Protein AF-A0A5C3Q0K8-F1 (afdb_monomer_lite)

Structure (mmCIF, N/CA/C/O backbone):
data_AF-A0A5C3Q0K8-F1
#
_entry.id   AF-A0A5C3Q0K8-F1
#
loop_
_atom_site.group_PDB
_atom_site.id
_atom_site.type_symbol
_atom_site.label_atom_id
_atom_site.label_alt_id
_atom_site.label_comp_id
_atom_site.label_asym_id
_atom_site.label_entity_id
_atom_site.label_seq_id
_atom_site.pdbx_PDB_ins_code
_atom_site.Cartn_x
_atom_site.Cartn_y
_atom_site.Cartn_z
_atom_site.occupancy
_atom_site.B_iso_or_equiv
_atom_site.auth_seq_id
_atom_site.auth_comp_id
_atom_site.auth_asym_id
_atom_site.auth_atom_id
_atom_site.pdbx_PDB_model_num
ATOM 1 N N . MET A 1 1 ? 52.686 9.764 -54.744 1.00 45.22 1 MET A N 1
ATOM 2 C CA . MET A 1 1 ? 51.217 9.775 -54.602 1.00 45.22 1 MET A CA 1
ATOM 3 C C . MET A 1 1 ? 50.764 8.323 -54.593 1.00 45.22 1 MET A C 1
ATOM 5 O O . MET A 1 1 ? 50.586 7.751 -55.658 1.00 45.22 1 MET A O 1
ATOM 9 N N . SER A 1 2 ? 50.740 7.713 -53.403 1.00 45.06 2 SER A N 1
ATOM 10 C CA . SER A 1 2 ? 50.182 6.374 -53.163 1.00 45.06 2 SER A CA 1
ATOM 11 C C . SER A 1 2 ? 48.688 6.551 -52.935 1.00 45.06 2 SER A C 1
ATOM 13 O O . SER A 1 2 ? 48.299 7.357 -52.092 1.00 45.06 2 SER A O 1
ATOM 15 N N . SER A 1 3 ? 47.877 5.898 -53.757 1.00 58.03 3 SER A N 1
ATOM 16 C CA . SER A 1 3 ? 46.420 5.882 -53.668 1.00 58.03 3 SER A CA 1
ATOM 17 C C . SER A 1 3 ? 46.029 4.744 -52.731 1.00 58.03 3 SER A C 1
ATOM 19 O O . SER A 1 3 ? 45.727 3.647 -53.196 1.00 58.03 3 SER A O 1
ATOM 21 N N . ASP A 1 4 ? 46.059 5.003 -51.427 1.00 56.38 4 ASP A N 1
ATOM 22 C CA . ASP A 1 4 ? 45.565 4.066 -50.419 1.00 56.38 4 ASP A CA 1
ATOM 23 C C . ASP A 1 4 ? 44.033 4.160 -50.405 1.00 56.38 4 ASP A C 1
ATOM 25 O O . ASP A 1 4 ? 43.429 4.963 -49.694 1.00 56.38 4 ASP A O 1
ATOM 29 N N . THR A 1 5 ? 43.390 3.392 -51.284 1.00 63.97 5 THR A N 1
ATOM 30 C CA . THR A 1 5 ? 41.952 3.130 -51.203 1.00 63.97 5 THR A CA 1
ATOM 31 C C . THR A 1 5 ? 41.710 2.277 -49.962 1.00 63.97 5 THR A C 1
ATOM 33 O O . THR A 1 5 ? 42.277 1.186 -49.905 1.00 63.97 5 THR A O 1
ATOM 36 N N . PRO A 1 6 ? 40.914 2.733 -48.977 1.00 61.00 6 PRO A N 1
ATOM 37 C CA . PRO A 1 6 ? 40.601 1.919 -47.814 1.00 61.00 6 PRO A CA 1
ATOM 38 C C . PRO A 1 6 ? 39.938 0.633 -48.298 1.00 61.00 6 PRO A C 1
ATOM 40 O O . PRO A 1 6 ? 38.935 0.682 -49.019 1.00 61.00 6 PRO A O 1
ATOM 43 N N . ASP A 1 7 ? 40.549 -0.498 -47.943 1.00 62.97 7 ASP A N 1
ATOM 44 C CA . ASP A 1 7 ? 40.007 -1.823 -48.198 1.00 62.97 7 ASP A CA 1
ATOM 45 C C . ASP A 1 7 ? 38.551 -1.826 -47.756 1.00 62.97 7 ASP A C 1
ATOM 47 O O . ASP A 1 7 ? 38.233 -1.376 -46.652 1.00 62.97 7 ASP A O 1
ATOM 51 N N . ALA A 1 8 ? 37.671 -2.256 -48.662 1.00 61.69 8 ALA A N 1
ATOM 52 C CA . ALA A 1 8 ? 36.245 -2.365 -48.424 1.00 61.69 8 ALA A CA 1
ATOM 53 C C . ALA A 1 8 ? 36.042 -3.184 -47.149 1.00 61.69 8 ALA A C 1
ATOM 55 O O . ALA A 1 8 ? 36.126 -4.413 -47.172 1.00 61.69 8 ALA A O 1
ATOM 56 N N . ALA A 1 9 ? 35.857 -2.462 -46.041 1.00 59.06 9 ALA A N 1
ATOM 57 C CA . ALA A 1 9 ? 35.738 -3.014 -44.713 1.00 59.06 9 ALA A CA 1
ATOM 58 C C . ALA A 1 9 ? 34.693 -4.117 -44.784 1.00 59.06 9 ALA A C 1
ATOM 60 O O . ALA A 1 9 ? 33.568 -3.898 -45.242 1.00 59.06 9 ALA A O 1
ATOM 61 N N . SER A 1 10 ? 35.112 -5.321 -44.412 1.00 59.78 10 SER A N 1
ATOM 62 C CA . SER A 1 10 ? 34.249 -6.478 -44.285 1.00 59.78 10 SER A CA 1
ATOM 63 C C . SER A 1 10 ? 33.106 -6.096 -43.356 1.00 59.78 10 SER A C 1
ATOM 65 O O . SER A 1 10 ? 33.284 -6.062 -42.140 1.00 59.78 10 SER A O 1
ATOM 67 N N . PHE A 1 11 ? 31.954 -5.756 -43.936 1.00 64.12 11 PHE A N 1
ATOM 68 C CA . PHE A 1 11 ? 30.712 -5.610 -43.201 1.00 64.12 11 PHE A CA 1
ATOM 69 C C . PHE A 1 11 ? 30.450 -6.963 -42.551 1.00 64.12 11 PHE A C 1
ATOM 71 O O . PHE A 1 11 ? 30.005 -7.905 -43.209 1.00 64.12 11 PHE A O 1
ATOM 78 N N . GLU A 1 12 ? 30.810 -7.068 -41.274 1.00 69.81 12 GLU A N 1
ATOM 79 C CA . GLU A 1 12 ? 30.423 -8.174 -40.418 1.00 69.81 12 GLU A CA 1
ATOM 80 C C . GLU A 1 12 ? 28.911 -8.321 -40.568 1.00 69.81 12 GLU A C 1
ATOM 82 O O . GLU A 1 12 ? 28.145 -7.394 -40.291 1.00 69.81 12 GLU A O 1
ATOM 87 N N . SER A 1 13 ? 28.482 -9.453 -41.124 1.00 79.44 13 SER A N 1
ATOM 88 C CA . SER A 1 13 ? 27.068 -9.718 -41.335 1.00 79.44 13 SER A CA 1
ATOM 89 C C . SER A 1 13 ? 26.378 -9.641 -39.980 1.00 79.44 13 SER A C 1
ATOM 91 O O . SER A 1 13 ? 26.669 -10.451 -39.098 1.00 79.44 13 SER A O 1
ATOM 93 N N . ILE A 1 14 ? 25.486 -8.663 -39.818 1.00 79.94 14 ILE A N 1
ATOM 94 C CA . ILE A 1 14 ? 24.683 -8.508 -38.609 1.00 79.94 14 ILE A CA 1
ATOM 95 C C . ILE A 1 14 ? 23.966 -9.835 -38.361 1.00 79.94 14 ILE A C 1
ATOM 97 O O . ILE A 1 14 ? 23.177 -10.299 -39.187 1.00 79.94 14 ILE A O 1
ATOM 101 N N . ASP A 1 15 ? 24.263 -10.459 -37.225 1.00 87.81 15 ASP A N 1
ATOM 102 C CA . ASP A 1 15 ? 23.624 -11.699 -36.804 1.00 87.81 15 ASP A CA 1
ATOM 103 C C . ASP A 1 15 ? 22.193 -11.389 -36.341 1.00 87.81 15 ASP A C 1
ATOM 105 O O . ASP A 1 15 ? 21.922 -11.132 -35.165 1.00 87.81 15 ASP A O 1
ATOM 109 N N . TYR A 1 16 ? 21.263 -11.383 -37.298 1.00 84.31 16 TYR A N 1
ATOM 110 C CA . TYR A 1 16 ? 19.838 -11.165 -37.052 1.00 84.31 16 TYR A CA 1
ATOM 111 C C . TYR A 1 16 ? 19.260 -12.145 -36.021 1.00 84.31 16 TYR A C 1
ATOM 113 O O . TYR A 1 16 ? 18.302 -11.796 -35.331 1.00 84.31 16 TYR A O 1
ATOM 121 N N . GLY A 1 17 ? 19.849 -13.339 -35.869 1.00 89.00 17 GLY A N 1
ATOM 122 C CA . GLY A 1 17 ? 19.437 -14.311 -34.859 1.00 89.00 17 GLY A CA 1
ATOM 123 C C . GLY A 1 17 ? 19.653 -13.790 -33.438 1.00 89.00 17 GLY A C 1
ATOM 124 O O . GLY A 1 17 ? 18.754 -13.889 -32.602 1.00 89.00 17 GLY A O 1
ATOM 125 N N . LYS A 1 18 ? 20.802 -13.156 -33.176 1.00 85.81 18 LYS A N 1
ATOM 126 C CA . LYS A 1 18 ? 21.087 -12.522 -31.876 1.00 85.81 18 LYS A CA 1
ATOM 127 C C . LYS A 1 18 ? 20.169 -11.339 -31.595 1.00 85.81 18 LYS A C 1
ATOM 129 O O . LYS A 1 18 ? 19.690 -11.205 -30.472 1.00 85.81 18 LYS A O 1
ATOM 134 N N . LEU A 1 19 ? 19.895 -10.503 -32.599 1.00 82.50 19 LEU A N 1
ATOM 135 C CA . LEU A 1 19 ? 19.008 -9.347 -32.431 1.00 82.50 19 LEU A CA 1
ATOM 136 C C . LEU A 1 19 ? 17.587 -9.785 -32.041 1.00 82.50 19 LEU A C 1
ATOM 138 O O . LEU A 1 19 ? 16.982 -9.215 -31.134 1.00 82.50 19 LEU A O 1
ATOM 142 N N . LEU A 1 20 ? 17.082 -10.835 -32.692 1.00 86.12 20 LEU A N 1
ATOM 143 C CA . LEU A 1 20 ? 15.750 -11.372 -32.429 1.00 86.12 20 LEU A CA 1
ATOM 144 C C . LEU A 1 20 ? 15.658 -12.028 -31.041 1.00 86.12 20 LEU A C 1
ATOM 146 O O . LEU A 1 20 ? 14.639 -11.890 -30.367 1.00 86.12 20 LEU A O 1
ATOM 150 N N . ALA A 1 21 ? 16.733 -12.683 -30.586 1.00 88.06 21 ALA A N 1
ATOM 151 C CA . ALA A 1 21 ? 16.823 -13.230 -29.232 1.00 88.06 21 ALA A CA 1
ATOM 152 C C . ALA A 1 21 ? 16.773 -12.125 -28.161 1.00 88.06 21 ALA A C 1
ATOM 154 O O . ALA A 1 21 ? 15.965 -12.206 -27.241 1.00 88.06 21 ALA A O 1
ATOM 155 N N . ILE A 1 22 ? 17.549 -11.046 -28.331 1.00 86.69 22 ILE A N 1
ATOM 156 C CA . ILE A 1 22 ? 17.548 -9.894 -27.409 1.00 86.69 22 ILE A CA 1
ATOM 157 C C . ILE A 1 22 ? 16.157 -9.246 -27.340 1.00 86.69 22 ILE A C 1
ATOM 159 O O . ILE A 1 22 ? 15.667 -8.914 -26.262 1.00 86.69 22 ILE A O 1
ATOM 163 N N . GLN A 1 23 ? 15.496 -9.087 -28.487 1.00 86.31 23 GLN A N 1
ATOM 164 C CA . GLN A 1 23 ? 14.133 -8.558 -28.554 1.00 86.31 23 GLN A CA 1
ATOM 165 C C . GLN A 1 23 ? 13.114 -9.454 -27.832 1.00 86.31 23 GLN A C 1
ATOM 167 O O . GLN A 1 23 ? 12.224 -8.942 -27.148 1.00 86.31 23 GLN A O 1
ATOM 172 N N . GLY A 1 24 ? 13.253 -10.777 -27.958 1.00 87.94 24 GLY A N 1
ATOM 173 C CA . GLY A 1 24 ? 12.430 -11.750 -27.238 1.00 87.94 24 GLY A CA 1
ATOM 174 C C . GLY A 1 24 ? 12.602 -11.660 -25.720 1.00 87.94 24 GLY A C 1
ATOM 175 O O . GLY A 1 24 ? 11.609 -11.628 -24.988 1.00 87.94 24 GLY A O 1
ATOM 176 N N . ASP A 1 25 ? 13.843 -11.536 -25.249 1.00 88.56 25 ASP A N 1
ATOM 177 C CA . ASP A 1 25 ? 14.151 -11.397 -23.822 1.00 88.56 25 ASP A CA 1
ATOM 178 C C . ASP A 1 25 ? 13.568 -10.096 -23.245 1.00 88.56 25 ASP A C 1
ATOM 180 O O . ASP A 1 25 ? 12.925 -10.110 -22.195 1.00 88.56 25 ASP A O 1
ATOM 184 N N . LEU A 1 26 ? 13.699 -8.973 -23.961 1.00 84.75 26 LEU A N 1
ATOM 185 C CA . LEU A 1 26 ? 13.153 -7.678 -23.531 1.00 84.75 26 LEU A CA 1
ATOM 186 C C . LEU A 1 26 ? 11.622 -7.696 -23.426 1.00 84.75 26 LEU A C 1
ATOM 188 O O . LEU A 1 26 ? 11.060 -7.191 -22.453 1.00 84.75 26 LEU A O 1
ATOM 192 N N . MET A 1 27 ? 10.941 -8.320 -24.390 1.00 86.12 27 MET A N 1
ATOM 193 C CA . MET A 1 27 ? 9.487 -8.505 -24.334 1.00 86.12 27 MET A CA 1
ATOM 194 C C . MET A 1 27 ? 9.057 -9.387 -23.163 1.00 86.12 27 MET A C 1
ATOM 196 O O . MET A 1 27 ? 8.013 -9.134 -22.560 1.00 86.12 27 MET A O 1
ATOM 200 N N . THR A 1 28 ? 9.862 -10.394 -22.826 1.00 88.81 28 THR A N 1
ATOM 201 C CA . THR A 1 28 ? 9.609 -11.267 -21.676 1.00 88.81 28 THR A CA 1
ATOM 202 C C . THR A 1 28 ? 9.704 -10.477 -20.373 1.00 88.81 28 THR A C 1
ATOM 204 O O . THR A 1 28 ? 8.765 -10.518 -19.583 1.00 88.81 28 THR A O 1
ATOM 207 N N . ILE A 1 29 ? 10.749 -9.660 -20.200 1.00 84.75 29 ILE A N 1
ATOM 208 C CA . ILE A 1 29 ? 10.924 -8.790 -19.022 1.00 84.75 29 ILE A CA 1
ATOM 209 C C . ILE A 1 29 ? 9.747 -7.814 -18.869 1.00 84.75 29 ILE A C 1
ATOM 211 O O . ILE A 1 29 ? 9.183 -7.680 -17.784 1.00 84.75 29 ILE A O 1
ATOM 215 N N . MET A 1 30 ? 9.329 -7.157 -19.956 1.00 85.75 30 MET A N 1
ATOM 216 C CA . MET A 1 30 ? 8.166 -6.257 -19.930 1.00 85.75 30 MET A CA 1
ATOM 217 C C . MET A 1 30 ? 6.870 -7.001 -19.576 1.00 85.75 30 MET A C 1
ATOM 219 O O . MET A 1 30 ? 6.025 -6.480 -18.848 1.00 85.75 30 MET A O 1
ATOM 223 N N . GLY A 1 31 ? 6.697 -8.221 -20.091 1.00 86.81 31 GLY A N 1
ATOM 224 C CA . GLY A 1 31 ? 5.550 -9.071 -19.780 1.00 86.81 31 GLY A CA 1
ATOM 225 C C . GLY A 1 31 ? 5.503 -9.485 -18.308 1.00 86.81 31 GLY A C 1
ATOM 226 O O . GLY A 1 31 ? 4.433 -9.440 -17.698 1.00 86.81 31 GLY A O 1
ATOM 227 N N . GLU A 1 32 ? 6.650 -9.838 -17.728 1.00 85.31 32 GLU A N 1
ATOM 228 C CA . GLU A 1 32 ? 6.785 -10.176 -16.307 1.00 85.31 32 GLU A CA 1
ATOM 229 C C . GLU A 1 32 ? 6.432 -8.991 -15.399 1.00 85.31 32 GLU A C 1
ATOM 231 O O . GLU A 1 32 ? 5.687 -9.167 -14.433 1.00 85.31 32 GLU A O 1
ATOM 236 N N . ASP A 1 33 ? 6.881 -7.781 -15.740 1.00 80.50 33 ASP A N 1
ATOM 237 C CA . ASP A 1 33 ? 6.595 -6.563 -14.970 1.00 80.50 33 ASP A CA 1
ATOM 238 C C . ASP A 1 33 ? 5.096 -6.205 -14.976 1.00 80.50 33 ASP A C 1
ATOM 240 O O . ASP A 1 33 ? 4.483 -5.943 -13.934 1.00 80.50 33 ASP A O 1
ATOM 244 N N . VAL A 1 34 ? 4.444 -6.299 -16.142 1.00 85.31 34 VAL A N 1
ATOM 245 C CA . VAL A 1 34 ? 2.985 -6.120 -16.239 1.00 85.31 34 VAL A CA 1
ATOM 246 C C . VAL A 1 34 ? 2.249 -7.205 -15.462 1.00 85.31 34 VAL A C 1
ATOM 248 O O . VAL A 1 34 ? 1.305 -6.904 -14.730 1.00 85.31 34 VAL A O 1
ATOM 251 N N . GLN A 1 35 ? 2.667 -8.467 -15.584 1.00 87.19 35 GLN A N 1
ATOM 252 C CA . GLN A 1 35 ? 2.048 -9.569 -14.851 1.00 87.19 35 GLN A CA 1
ATOM 253 C C . GLN A 1 35 ? 2.162 -9.361 -13.335 1.00 87.19 35 GLN A C 1
ATOM 255 O O . GLN A 1 35 ? 1.206 -9.618 -12.599 1.00 87.19 35 GLN A O 1
ATOM 260 N N . PHE A 1 36 ? 3.316 -8.893 -12.863 1.00 80.19 36 PHE A N 1
ATOM 261 C CA . PHE A 1 36 ? 3.548 -8.564 -11.465 1.00 80.19 36 PHE A CA 1
ATOM 262 C C . PHE A 1 36 ? 2.659 -7.405 -10.998 1.00 80.19 36 PHE A C 1
ATOM 264 O O . PHE A 1 36 ? 1.958 -7.537 -9.992 1.00 80.19 36 PHE A O 1
ATOM 271 N N . SER A 1 37 ? 2.580 -6.328 -11.779 1.00 79.31 37 SER A N 1
ATOM 272 C CA . SER A 1 37 ? 1.720 -5.176 -11.488 1.00 79.31 37 SER A CA 1
ATOM 273 C C . SER A 1 37 ? 0.232 -5.551 -11.436 1.00 79.31 37 SER A C 1
ATOM 275 O O . SER A 1 37 ? -0.497 -5.111 -10.548 1.00 79.31 37 SER A O 1
ATOM 277 N N . VAL A 1 38 ? -0.228 -6.434 -12.330 1.00 83.25 38 VAL A N 1
ATOM 278 C CA . VAL A 1 38 ? -1.599 -6.975 -12.306 1.00 83.25 38 VAL A CA 1
ATOM 279 C C . VAL A 1 38 ? -1.852 -7.797 -11.039 1.00 83.25 38 VAL A C 1
ATOM 281 O O . VAL A 1 38 ? -2.915 -7.664 -10.430 1.00 83.25 38 VAL A O 1
ATOM 284 N N . LYS A 1 39 ? -0.890 -8.626 -10.606 1.00 81.06 39 LYS A N 1
ATOM 285 C CA . LYS A 1 39 ? -1.006 -9.388 -9.350 1.00 81.06 39 LYS A CA 1
ATOM 286 C C . LYS A 1 39 ? -1.148 -8.449 -8.152 1.00 81.06 39 LYS A C 1
ATOM 288 O O . LYS A 1 39 ? -2.046 -8.668 -7.341 1.00 81.06 39 LYS A O 1
ATOM 293 N N . ILE A 1 40 ? -0.336 -7.392 -8.079 1.00 78.38 40 ILE A N 1
ATOM 294 C CA . ILE A 1 40 ? -0.431 -6.372 -7.024 1.00 78.38 40 ILE A CA 1
ATOM 295 C C . ILE A 1 40 ? -1.812 -5.713 -7.037 1.00 78.38 40 ILE A C 1
ATOM 297 O O . ILE A 1 40 ? -2.524 -5.792 -6.039 1.00 78.38 40 ILE A O 1
ATOM 301 N N . ALA A 1 41 ? -2.238 -5.166 -8.178 1.00 79.94 41 ALA A N 1
ATOM 302 C CA . ALA A 1 41 ? -3.532 -4.494 -8.294 1.00 79.94 41 ALA A CA 1
ATOM 303 C C . ALA A 1 41 ? -4.706 -5.423 -7.933 1.00 79.94 41 ALA A C 1
ATOM 305 O O . ALA A 1 41 ? -5.675 -5.003 -7.301 1.00 79.94 41 ALA A O 1
ATOM 306 N N . SER A 1 42 ? -4.620 -6.712 -8.283 1.00 81.94 42 SER A N 1
ATOM 307 C CA . SER A 1 42 ? -5.641 -7.700 -7.918 1.00 81.94 42 SER A CA 1
ATOM 308 C C . SER A 1 42 ? -5.699 -7.967 -6.409 1.00 81.94 42 SER A C 1
ATOM 310 O O . SER A 1 42 ? -6.790 -8.066 -5.843 1.00 81.94 42 SER A O 1
ATOM 312 N N . ALA A 1 43 ? -4.542 -8.035 -5.742 1.00 77.50 43 ALA A N 1
ATOM 313 C CA . ALA A 1 43 ? -4.461 -8.206 -4.296 1.00 77.50 43 ALA A CA 1
ATOM 314 C C . ALA A 1 43 ? -4.989 -6.963 -3.564 1.00 77.50 43 ALA A C 1
ATOM 316 O O . ALA A 1 43 ? -5.770 -7.087 -2.621 1.00 77.50 43 ALA A O 1
ATOM 317 N N . GLU A 1 44 ? -4.633 -5.768 -4.037 1.00 79.25 44 GLU A N 1
ATOM 318 C CA . GLU A 1 44 ? -5.147 -4.502 -3.512 1.00 79.25 44 GLU A CA 1
ATOM 319 C C . GLU A 1 44 ? -6.664 -4.394 -3.665 1.00 79.25 44 GLU A C 1
ATOM 321 O O . GLU A 1 44 ? -7.348 -4.039 -2.706 1.00 79.25 44 GLU A O 1
ATOM 326 N N . LEU A 1 45 ? -7.211 -4.763 -4.827 1.00 81.75 45 LEU A N 1
ATOM 327 C CA . LEU A 1 45 ? -8.653 -4.748 -5.070 1.00 81.75 45 LEU A CA 1
ATOM 328 C C . LEU A 1 45 ? -9.396 -5.737 -4.158 1.00 81.75 45 LEU A C 1
ATOM 330 O O . LEU A 1 45 ? -10.476 -5.426 -3.650 1.00 81.75 45 LEU A O 1
ATOM 334 N N . LEU A 1 46 ? -8.812 -6.912 -3.907 1.00 82.44 46 LEU A N 1
ATOM 335 C CA . LEU A 1 46 ? -9.366 -7.900 -2.981 1.00 82.44 46 LEU A CA 1
ATOM 336 C C . LEU A 1 46 ? -9.393 -7.367 -1.539 1.00 82.44 46 LEU A C 1
ATOM 338 O O . LEU A 1 46 ? -10.425 -7.446 -0.867 1.00 82.44 46 LEU A O 1
ATOM 342 N N . ILE A 1 47 ? -8.293 -6.764 -1.079 1.00 76.31 47 ILE A N 1
ATOM 343 C CA . ILE A 1 47 ? -8.211 -6.126 0.244 1.00 76.31 47 ILE A CA 1
ATOM 344 C C . ILE A 1 47 ? -9.190 -4.946 0.336 1.00 76.31 47 ILE A C 1
ATOM 346 O O . ILE A 1 47 ? -9.879 -4.789 1.347 1.00 76.31 47 ILE A O 1
ATOM 350 N N . TYR A 1 48 ? -9.310 -4.148 -0.724 1.00 82.69 48 TYR A N 1
ATOM 351 C CA . TYR A 1 48 ? -10.265 -3.048 -0.809 1.00 82.69 48 TYR A CA 1
ATOM 352 C C . TYR A 1 48 ? -11.715 -3.537 -0.696 1.00 82.69 48 TYR A C 1
ATOM 354 O O . TYR A 1 48 ? -12.502 -2.949 0.046 1.00 82.69 48 TYR A O 1
ATOM 362 N N . GLY A 1 49 ? -12.062 -4.648 -1.353 1.00 78.06 49 GLY A N 1
ATOM 363 C CA . GLY A 1 49 ? -13.380 -5.274 -1.232 1.00 78.06 49 GLY A CA 1
ATOM 364 C C . GLY A 1 49 ? -13.705 -5.697 0.205 1.00 78.06 49 GLY A C 1
ATOM 365 O O . GLY A 1 49 ? -14.800 -5.427 0.704 1.00 78.06 49 GLY A O 1
ATOM 366 N N . ILE A 1 50 ? -12.736 -6.285 0.914 1.00 78.38 50 ILE A N 1
ATOM 367 C CA . ILE A 1 50 ? -12.874 -6.621 2.341 1.00 78.38 50 ILE A CA 1
ATOM 368 C C . ILE A 1 50 ? -13.084 -5.354 3.180 1.00 78.38 50 ILE A C 1
ATOM 370 O O . ILE A 1 50 ? -13.974 -5.300 4.032 1.00 78.38 50 ILE A O 1
ATOM 374 N N . TYR A 1 51 ? -12.290 -4.316 2.927 1.00 79.31 51 TYR A N 1
ATOM 375 C CA . TYR A 1 51 ? -12.404 -3.041 3.624 1.00 79.31 51 TYR A CA 1
ATOM 376 C C . TYR A 1 51 ? -13.777 -2.380 3.407 1.00 79.31 51 TYR A C 1
ATOM 378 O O . TYR A 1 51 ? -14.382 -1.906 4.369 1.00 79.31 51 TYR A O 1
ATOM 386 N N . LEU A 1 52 ? -14.317 -2.420 2.185 1.00 83.75 52 LEU A N 1
ATOM 387 C CA . LEU A 1 52 ? -15.657 -1.921 1.859 1.00 83.75 52 LEU A CA 1
ATOM 388 C C . LEU A 1 52 ? -16.741 -2.618 2.698 1.00 83.75 52 LEU A C 1
ATOM 390 O O . LEU A 1 52 ? -17.614 -1.949 3.257 1.00 83.75 52 LEU A O 1
ATOM 394 N N . LEU A 1 53 ? -16.665 -3.947 2.838 1.00 80.94 53 LEU A N 1
ATOM 395 C CA . LEU A 1 53 ? -17.589 -4.712 3.680 1.00 80.94 53 LEU A CA 1
ATOM 396 C C . LEU A 1 53 ? -17.496 -4.285 5.151 1.00 80.94 53 LEU A C 1
ATOM 398 O O . LEU A 1 53 ? -18.524 -4.050 5.788 1.00 80.94 53 LEU A O 1
ATOM 402 N N . LEU A 1 54 ? -16.280 -4.123 5.683 1.00 78.00 54 LEU A N 1
ATOM 403 C CA . LEU A 1 54 ? -16.062 -3.678 7.064 1.00 78.00 54 LEU A CA 1
ATOM 404 C C . LEU A 1 54 ? -16.613 -2.267 7.312 1.00 78.00 54 LEU A C 1
ATOM 406 O O . LEU A 1 54 ? -17.256 -2.030 8.337 1.00 78.00 54 LEU A O 1
ATOM 410 N N . VAL A 1 55 ? -16.410 -1.342 6.370 1.00 80.75 55 VAL A N 1
ATOM 411 C CA . VAL A 1 55 ? -16.987 0.010 6.422 1.00 80.75 55 VAL A CA 1
ATOM 412 C C . VAL A 1 55 ? -18.516 -0.057 6.405 1.00 80.75 55 VAL A C 1
ATOM 414 O O . VAL A 1 55 ? -19.157 0.624 7.206 1.00 80.75 55 VAL A O 1
ATOM 417 N N . GLY A 1 56 ? -19.108 -0.909 5.563 1.00 80.25 56 GLY A N 1
ATOM 418 C CA . GLY A 1 56 ? -20.556 -1.123 5.506 1.00 80.25 56 GLY A CA 1
ATOM 419 C C . GLY A 1 56 ? -21.135 -1.638 6.827 1.00 80.25 56 GLY A C 1
ATOM 420 O O . GLY A 1 56 ? -22.096 -1.068 7.347 1.00 80.25 56 GLY A O 1
ATOM 421 N N . VAL A 1 57 ? -20.511 -2.658 7.424 1.00 78.25 57 VAL A N 1
ATOM 422 C CA . VAL A 1 57 ? -20.912 -3.206 8.734 1.00 78.25 57 VAL A CA 1
ATOM 423 C C . VAL A 1 57 ? -20.764 -2.159 9.843 1.00 78.25 57 VAL A C 1
ATOM 425 O O . VAL A 1 57 ? -21.649 -2.025 10.696 1.00 78.25 57 VAL A O 1
ATOM 428 N N . ALA A 1 58 ? -19.680 -1.380 9.826 1.00 77.56 58 ALA A N 1
ATOM 429 C CA . ALA A 1 58 ? -19.453 -0.307 10.789 1.00 77.56 58 ALA A CA 1
ATOM 430 C C . ALA A 1 58 ? -20.507 0.804 10.662 1.00 77.56 58 ALA A C 1
ATOM 432 O O . ALA A 1 58 ? -21.088 1.208 11.670 1.00 77.56 58 ALA A O 1
ATOM 433 N N . MET A 1 59 ? -20.811 1.252 9.440 1.00 84.06 59 MET A N 1
ATOM 434 C CA . MET A 1 59 ? -21.867 2.234 9.170 1.00 84.06 59 MET A CA 1
ATOM 435 C C . MET A 1 59 ? -23.234 1.729 9.627 1.00 84.06 59 MET A C 1
ATOM 437 O O . MET A 1 59 ? -23.927 2.428 10.365 1.00 84.06 59 MET A O 1
ATOM 441 N N . HIS A 1 60 ? -23.600 0.498 9.259 1.00 84.31 60 HIS A N 1
ATOM 442 C CA . HIS A 1 60 ? -24.858 -0.120 9.674 1.00 84.31 60 HIS A CA 1
ATOM 443 C C . HIS A 1 60 ? -25.002 -0.141 11.203 1.00 84.31 60 HIS A C 1
ATOM 445 O O . HIS A 1 60 ? -26.046 0.240 11.739 1.00 84.31 60 HIS A O 1
ATOM 451 N N . SER A 1 61 ? -23.930 -0.522 11.905 1.00 77.75 61 SER A N 1
ATOM 452 C CA . SER A 1 61 ? -23.883 -0.568 13.370 1.00 77.75 61 SER A CA 1
ATOM 453 C C . SER A 1 61 ? -23.990 0.819 14.010 1.00 77.75 61 SER A C 1
ATOM 455 O O . SER A 1 61 ? -24.631 0.969 15.049 1.00 77.75 61 SER A O 1
ATOM 457 N N . LEU A 1 62 ? -23.382 1.843 13.401 1.00 81.88 62 LEU A N 1
ATOM 458 C CA . LEU A 1 62 ? -23.460 3.225 13.883 1.00 81.88 62 LEU A CA 1
ATOM 459 C C . LEU A 1 62 ? -24.855 3.832 13.692 1.00 81.88 62 LEU A C 1
ATOM 461 O O . LEU A 1 62 ? -25.287 4.601 14.546 1.00 81.88 62 LEU A O 1
ATOM 465 N N . ILE A 1 63 ? -25.551 3.476 12.608 1.00 85.00 63 ILE A N 1
ATOM 466 C CA . ILE A 1 63 ? -26.902 3.968 12.298 1.00 85.00 63 ILE A CA 1
ATOM 467 C C . ILE A 1 63 ? -27.952 3.336 13.222 1.00 85.00 63 ILE A C 1
ATOM 469 O O . ILE A 1 63 ? -28.825 4.038 13.722 1.00 85.00 63 ILE A O 1
ATOM 473 N N . HIS A 1 64 ? -27.864 2.027 13.475 1.00 83.56 64 HIS A N 1
ATOM 474 C CA . HIS A 1 64 ? -28.889 1.302 14.238 1.00 83.56 64 HIS A CA 1
ATOM 475 C C . HIS A 1 64 ? -28.730 1.386 15.761 1.00 83.56 64 HIS A C 1
ATOM 477 O O . HIS A 1 64 ? -29.627 0.962 16.486 1.00 83.56 64 HIS A O 1
ATOM 483 N N . GLN A 1 65 ? -27.620 1.917 16.285 1.00 79.00 65 GLN A N 1
ATOM 484 C CA . GLN A 1 65 ? -27.451 2.051 17.732 1.00 79.00 65 GLN A CA 1
ATOM 485 C C . GLN A 1 65 ? -28.211 3.275 18.281 1.00 79.00 65 GLN A C 1
ATOM 487 O O . GLN A 1 65 ? -27.848 4.409 17.955 1.00 79.00 65 GLN A O 1
ATOM 492 N N . PRO A 1 66 ? -29.194 3.093 19.187 1.00 59.75 66 PRO A N 1
ATOM 493 C CA . PRO A 1 66 ? -29.880 4.203 19.841 1.00 59.75 66 PRO A CA 1
ATOM 494 C C . PRO A 1 66 ? -28.917 4.885 20.824 1.00 59.75 66 PRO A C 1
ATOM 496 O O . PRO A 1 66 ? -28.710 4.422 21.945 1.00 59.75 66 PRO A O 1
ATOM 499 N N . ARG A 1 67 ? -28.264 5.975 20.403 1.00 67.50 67 ARG A N 1
ATOM 500 C CA . ARG A 1 67 ? -27.293 6.709 21.232 1.00 67.50 67 ARG A CA 1
ATOM 501 C C . ARG A 1 67 ? -27.754 8.127 21.539 1.00 67.50 67 ARG A C 1
ATOM 503 O O . ARG A 1 67 ? -28.058 8.908 20.648 1.00 67.50 67 ARG A O 1
ATOM 510 N N . SER A 1 68 ? -27.664 8.491 22.817 1.00 65.62 68 SER A N 1
ATOM 511 C CA . SER A 1 68 ? -28.016 9.809 23.365 1.00 65.62 68 SER A CA 1
ATOM 512 C C . SER A 1 68 ? -27.063 10.953 22.982 1.00 65.62 68 SER A C 1
ATOM 514 O O . SER A 1 68 ? -27.331 12.104 23.311 1.00 65.62 68 SER A O 1
ATOM 516 N N . ARG A 1 69 ? -25.937 10.677 22.303 1.00 78.12 69 ARG A N 1
ATOM 517 C CA . ARG A 1 69 ? -24.914 11.685 21.961 1.00 78.12 6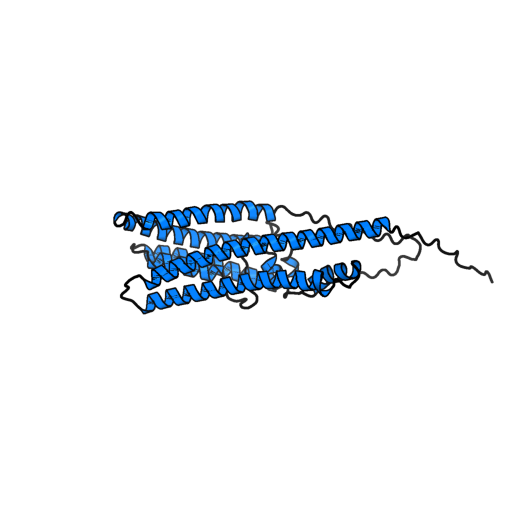9 ARG A CA 1
ATOM 518 C C . ARG A 1 69 ? -24.688 11.780 20.455 1.00 78.12 69 ARG A C 1
ATOM 520 O O . ARG A 1 69 ? -23.753 11.182 19.925 1.00 78.12 69 ARG A O 1
ATOM 527 N N . LEU A 1 70 ? -25.517 12.596 19.804 1.00 84.19 70 LEU A N 1
ATOM 528 C CA . LEU A 1 70 ? -25.531 12.831 18.356 1.00 84.19 70 LEU A CA 1
ATOM 529 C C . LEU A 1 70 ? -24.137 13.187 17.795 1.00 84.19 70 LEU A C 1
ATOM 531 O O . LEU A 1 70 ? -23.673 12.572 16.840 1.00 84.19 70 LEU A O 1
ATOM 535 N N . ILE A 1 71 ? -23.427 14.124 18.438 1.00 86.06 71 ILE A N 1
ATOM 536 C CA . ILE A 1 71 ? -22.151 14.681 17.942 1.00 86.06 71 ILE A CA 1
ATOM 537 C C . ILE A 1 71 ? -21.060 13.608 17.806 1.00 86.06 71 ILE A C 1
ATOM 539 O O . ILE A 1 71 ? -20.346 13.567 16.807 1.00 86.06 71 ILE A O 1
ATOM 543 N N . ARG A 1 72 ? -20.933 12.706 18.789 1.00 81.19 72 ARG A N 1
ATOM 544 C CA . ARG A 1 72 ? -19.902 11.655 18.761 1.00 81.19 72 ARG A CA 1
ATOM 545 C C . ARG A 1 72 ? -20.127 10.688 17.600 1.00 81.19 72 ARG A C 1
ATOM 547 O O . ARG A 1 72 ? -19.161 10.272 16.970 1.00 81.19 72 ARG A O 1
ATOM 554 N N . THR A 1 73 ? -21.380 10.331 17.326 1.00 81.94 73 THR A N 1
ATOM 555 C CA . THR A 1 73 ? -21.721 9.439 16.212 1.00 81.94 73 THR A CA 1
ATOM 556 C C . THR A 1 73 ? -21.407 10.103 14.875 1.00 81.94 73 THR A C 1
ATOM 558 O O . THR A 1 73 ? -20.770 9.476 14.035 1.00 81.94 73 THR A O 1
ATOM 561 N N . TRP A 1 74 ? -21.737 11.388 14.713 1.00 85.56 74 TRP A N 1
ATOM 562 C CA . TRP A 1 74 ? -21.391 12.143 13.505 1.00 85.56 74 TRP A CA 1
ATOM 563 C C . TRP A 1 74 ? -19.883 12.236 13.269 1.00 85.56 74 TRP A C 1
ATOM 565 O O . TRP A 1 74 ? -19.443 12.020 12.146 1.00 85.56 74 TRP A O 1
ATOM 575 N N . LEU A 1 75 ? -19.079 12.477 14.311 1.00 80.56 75 LEU A N 1
ATOM 576 C CA . LEU A 1 75 ? -17.616 12.492 14.181 1.00 80.56 75 LEU A CA 1
ATOM 577 C C . LEU A 1 75 ? -17.050 11.127 13.762 1.00 80.56 75 LEU A C 1
ATOM 579 O O . LEU A 1 75 ? -16.140 11.068 12.938 1.00 80.56 75 LEU A O 1
ATOM 583 N N . LEU A 1 76 ? -17.598 10.029 14.292 1.00 80.81 76 LEU A N 1
ATOM 584 C CA . LEU A 1 76 ? -17.189 8.676 13.901 1.00 80.81 76 LEU A CA 1
ATOM 585 C C . LEU A 1 76 ? -17.564 8.365 12.450 1.00 80.81 76 LEU A C 1
ATOM 587 O O . LEU A 1 76 ? -16.734 7.839 11.716 1.00 80.81 76 LEU A O 1
ATOM 591 N N . ILE A 1 77 ? -18.779 8.725 12.030 1.00 82.94 77 ILE A N 1
ATOM 592 C CA . ILE A 1 77 ? -19.227 8.565 10.642 1.00 82.94 77 ILE A CA 1
ATOM 593 C C . ILE A 1 77 ? -18.353 9.404 9.708 1.00 82.94 77 ILE A C 1
ATOM 595 O O . ILE A 1 77 ? -17.853 8.883 8.718 1.00 82.94 77 ILE A O 1
ATOM 599 N N . ALA A 1 78 ? -18.106 10.675 10.037 1.00 81.62 78 ALA A N 1
ATOM 600 C CA . ALA A 1 78 ? -17.271 11.559 9.228 1.00 81.62 78 ALA A CA 1
ATOM 601 C C . ALA A 1 78 ? -15.843 11.013 9.076 1.00 81.62 78 ALA A C 1
ATOM 603 O O . ALA A 1 78 ? -15.301 10.991 7.974 1.00 81.62 78 ALA A O 1
ATOM 604 N N . SER A 1 79 ? -15.253 10.509 10.162 1.00 77.38 79 SER A N 1
ATOM 605 C CA . SER A 1 79 ? -13.939 9.865 10.125 1.00 77.38 79 SER A CA 1
ATOM 606 C C . SER A 1 79 ? -13.933 8.588 9.274 1.00 77.38 79 SER A C 1
ATOM 608 O O . SER A 1 79 ? -13.001 8.369 8.495 1.00 77.38 79 SER A O 1
ATOM 610 N N . LEU A 1 80 ? -14.976 7.763 9.373 1.00 80.44 80 LEU A N 1
ATOM 611 C CA . LEU A 1 80 ? -15.109 6.544 8.578 1.00 80.44 80 LEU A CA 1
ATOM 612 C C . LEU A 1 80 ? -15.266 6.861 7.083 1.00 80.44 80 LEU A C 1
ATOM 614 O O . LEU A 1 80 ? -14.601 6.250 6.256 1.00 80.44 80 LEU A O 1
ATOM 618 N N . VAL A 1 81 ? -16.073 7.865 6.736 1.00 81.31 81 VAL A N 1
ATOM 619 C CA . VAL A 1 81 ? -16.232 8.340 5.353 1.00 81.31 81 VAL A CA 1
ATOM 620 C C . VAL A 1 81 ? -14.919 8.907 4.818 1.00 81.31 81 VAL A C 1
ATOM 622 O O . VAL A 1 81 ? -14.528 8.589 3.699 1.00 81.31 81 VAL A O 1
ATOM 625 N N . LEU A 1 82 ? -14.203 9.707 5.610 1.00 77.75 82 LEU A N 1
ATOM 626 C CA . LEU A 1 82 ? -12.926 10.283 5.194 1.00 77.75 82 LEU A CA 1
ATOM 627 C C . LEU A 1 82 ? -11.880 9.197 4.908 1.00 77.75 82 LEU A C 1
ATOM 629 O O . LEU A 1 82 ? -11.222 9.232 3.870 1.00 77.75 82 LEU A O 1
ATOM 633 N N . THR A 1 83 ? -11.748 8.216 5.807 1.00 77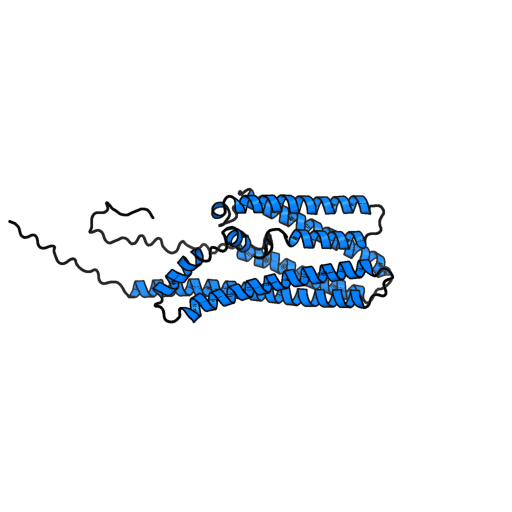.31 83 THR A N 1
ATOM 634 C CA . THR A 1 83 ? -10.835 7.081 5.595 1.00 77.31 83 THR A CA 1
ATOM 635 C C . THR A 1 83 ? -11.255 6.248 4.387 1.00 77.31 83 THR A C 1
ATOM 637 O O . THR A 1 83 ? -10.405 5.903 3.568 1.00 77.31 83 THR A O 1
ATOM 640 N N . PHE A 1 84 ? -12.558 6.026 4.204 1.00 80.44 84 PHE A N 1
ATOM 641 C CA . PHE A 1 84 ? -13.089 5.323 3.044 1.00 80.44 84 PHE A CA 1
ATOM 642 C C . PHE A 1 84 ? -12.746 6.014 1.720 1.00 80.44 84 PHE A C 1
ATOM 644 O O . PHE A 1 84 ? -12.265 5.364 0.788 1.00 80.44 84 PHE A O 1
ATOM 651 N N . LEU A 1 85 ? -12.930 7.333 1.639 1.00 77.62 85 LEU A N 1
ATOM 652 C CA . LEU A 1 85 ? -12.577 8.119 0.457 1.00 77.62 85 LEU A CA 1
ATOM 653 C C . LEU A 1 85 ? -11.069 8.073 0.180 1.00 77.62 85 LEU A C 1
ATOM 655 O O . LEU A 1 85 ? -10.662 7.879 -0.965 1.00 77.62 85 LEU A O 1
ATOM 659 N N . ALA A 1 86 ? -10.234 8.201 1.213 1.00 73.12 86 ALA A N 1
ATOM 660 C CA . ALA A 1 86 ? -8.779 8.150 1.073 1.00 73.12 86 ALA A CA 1
ATOM 661 C C . ALA A 1 86 ? -8.280 6.787 0.556 1.00 73.12 86 ALA A C 1
ATOM 663 O O . ALA A 1 86 ? -7.414 6.729 -0.315 1.00 73.12 86 ALA A O 1
ATOM 664 N N . VAL A 1 87 ? -8.840 5.682 1.056 1.00 75.62 87 VAL A N 1
ATOM 665 C CA . VAL A 1 87 ? -8.496 4.334 0.576 1.00 75.62 87 VAL A CA 1
ATOM 666 C C . VAL A 1 87 ? -9.000 4.118 -0.854 1.00 75.62 87 VAL A C 1
ATOM 668 O O . VAL A 1 87 ? -8.242 3.651 -1.700 1.00 75.62 87 VAL A O 1
ATOM 671 N N . THR A 1 88 ? -10.239 4.520 -1.152 1.00 81.31 88 THR A N 1
ATOM 672 C CA . THR A 1 88 ? -10.844 4.375 -2.489 1.00 81.31 88 THR A CA 1
ATOM 673 C C . THR A 1 88 ? -10.062 5.142 -3.552 1.00 81.31 88 THR A C 1
ATOM 675 O O . THR A 1 88 ? -9.765 4.612 -4.617 1.00 81.31 88 THR A O 1
ATOM 678 N N . THR A 1 89 ? -9.693 6.390 -3.256 1.00 72.56 89 THR A N 1
ATOM 679 C CA . THR A 1 89 ? -8.885 7.219 -4.165 1.00 72.56 89 THR A CA 1
ATOM 680 C C . THR A 1 89 ? -7.483 6.667 -4.377 1.00 72.56 89 THR A C 1
ATOM 682 O O . THR A 1 89 ? -6.962 6.799 -5.478 1.00 72.56 89 THR A O 1
ATOM 685 N N . SER A 1 90 ? -6.893 6.030 -3.363 1.00 76.25 90 SER A N 1
ATOM 686 C CA . SER A 1 90 ? -5.616 5.331 -3.515 1.00 76.25 90 SER A CA 1
ATOM 687 C C . SER A 1 90 ? -5.739 4.155 -4.474 1.00 76.25 90 SER A C 1
ATOM 689 O O . SER A 1 90 ? -5.103 4.173 -5.515 1.00 76.25 90 SER A O 1
ATOM 691 N N . CYS A 1 91 ? -6.633 3.207 -4.180 1.00 80.19 91 CYS A N 1
ATOM 692 C CA . CYS A 1 91 ? -6.817 2.012 -5.004 1.00 80.19 91 CYS A CA 1
ATOM 693 C C . CYS A 1 91 ? -7.206 2.372 -6.451 1.00 80.19 91 CYS A C 1
ATOM 695 O O . CYS A 1 91 ? -6.722 1.775 -7.409 1.00 80.19 91 CYS A O 1
ATOM 697 N N . GLY A 1 92 ? -8.034 3.409 -6.628 1.00 76.44 92 GLY A N 1
ATOM 698 C CA . GLY A 1 92 ? -8.369 3.931 -7.951 1.00 76.44 92 GLY A CA 1
ATOM 699 C C . GLY A 1 92 ? -7.173 4.528 -8.700 1.00 76.44 92 GLY A C 1
ATOM 700 O O . GLY A 1 92 ? -7.101 4.384 -9.918 1.00 76.44 92 GLY A O 1
ATOM 701 N N . ALA A 1 93 ? -6.235 5.178 -8.002 1.00 75.00 93 ALA A N 1
ATOM 702 C CA . ALA A 1 93 ? -5.016 5.708 -8.611 1.00 75.00 93 ALA A CA 1
ATOM 703 C C . ALA A 1 93 ? -4.077 4.582 -9.063 1.00 75.00 93 ALA A C 1
ATOM 705 O O . ALA A 1 93 ? -3.571 4.645 -10.180 1.00 75.00 93 ALA A O 1
ATOM 706 N N . ASP A 1 94 ? -3.912 3.541 -8.247 1.00 77.69 94 ASP A N 1
ATOM 707 C CA . ASP A 1 94 ? -3.051 2.394 -8.559 1.00 77.69 94 ASP A CA 1
ATOM 708 C C . ASP A 1 94 ? -3.578 1.638 -9.796 1.00 77.69 94 ASP A C 1
ATOM 710 O O . ASP A 1 94 ? -2.838 1.369 -10.747 1.00 77.69 94 ASP A O 1
ATOM 714 N N . LEU A 1 95 ? -4.898 1.422 -9.870 1.00 81.69 95 LEU A N 1
ATOM 715 C CA . LEU A 1 95 ? -5.544 0.837 -11.049 1.00 81.69 95 LEU A CA 1
ATOM 716 C C . LEU A 1 95 ? -5.436 1.741 -12.288 1.00 81.69 95 LEU A C 1
ATOM 718 O O . LEU A 1 95 ? -5.196 1.251 -13.393 1.00 81.69 95 LEU A O 1
ATOM 722 N N . ALA A 1 96 ? -5.607 3.056 -12.125 1.00 77.50 96 ALA A N 1
ATOM 723 C CA . ALA A 1 96 ? -5.483 4.011 -13.223 1.00 77.50 96 ALA A CA 1
ATOM 724 C C . ALA A 1 96 ? -4.053 4.066 -13.777 1.00 77.50 96 ALA A C 1
ATOM 726 O O . ALA A 1 96 ? -3.881 4.162 -14.990 1.00 77.50 96 ALA A O 1
ATOM 727 N N . LEU A 1 97 ? -3.038 3.966 -12.915 1.00 78.88 97 LEU A N 1
ATOM 728 C CA . LEU A 1 97 ? -1.637 3.889 -13.324 1.00 78.88 97 LEU A CA 1
ATOM 729 C C . LEU A 1 97 ? -1.359 2.604 -14.098 1.00 78.88 97 LEU A C 1
ATOM 731 O O . LEU A 1 97 ? -0.807 2.683 -15.190 1.00 78.88 97 LEU A O 1
ATOM 735 N N . LEU A 1 98 ? -1.813 1.446 -13.608 1.00 83.44 98 LEU A N 1
ATOM 736 C CA . LEU A 1 98 ? -1.682 0.178 -14.331 1.00 83.44 98 LEU A CA 1
ATOM 737 C C . LEU A 1 98 ? -2.335 0.245 -15.720 1.00 83.44 98 LEU A C 1
ATOM 739 O O . LEU A 1 98 ? -1.718 -0.119 -16.722 1.00 83.44 98 LEU A O 1
ATOM 743 N N . LEU A 1 99 ? -3.573 0.743 -15.791 1.00 85.00 99 LEU A N 1
ATOM 744 C CA . LEU A 1 99 ? -4.287 0.912 -17.056 1.00 85.00 99 LEU A CA 1
ATOM 745 C C . LEU A 1 99 ? -3.568 1.894 -17.981 1.00 85.00 99 LEU A C 1
ATOM 747 O O . LEU A 1 99 ? -3.444 1.614 -19.171 1.00 85.00 99 LEU A O 1
ATOM 751 N N . SER A 1 100 ? -3.056 3.002 -17.439 1.00 82.38 100 SER A N 1
ATOM 752 C CA . SER A 1 100 ? -2.266 3.971 -18.194 1.00 82.38 100 SER A CA 1
ATOM 753 C C . SER A 1 100 ? -1.012 3.319 -18.766 1.00 82.38 100 SER A C 1
ATOM 755 O O . SER A 1 100 ? -0.783 3.456 -19.958 1.00 82.38 100 SER A O 1
ATOM 757 N N . THR A 1 101 ? -0.245 2.566 -17.974 1.00 82.69 101 THR A N 1
ATOM 758 C CA . THR A 1 101 ? 0.971 1.866 -18.421 1.00 82.69 101 THR A CA 1
ATOM 759 C C . THR A 1 101 ? 0.668 0.867 -19.538 1.00 82.69 101 THR A C 1
ATOM 761 O O . THR A 1 101 ? 1.352 0.846 -20.563 1.00 82.69 101 THR A O 1
ATOM 764 N N . ILE A 1 102 ? -0.393 0.067 -19.391 1.00 88.19 102 ILE A N 1
ATOM 765 C CA . ILE A 1 102 ? -0.819 -0.877 -20.434 1.00 88.19 102 ILE A CA 1
ATOM 766 C C . ILE A 1 102 ? -1.230 -0.112 -21.699 1.00 88.19 102 ILE A C 1
ATOM 768 O O . ILE A 1 102 ? -0.803 -0.441 -22.810 1.00 88.19 102 ILE A O 1
ATOM 772 N N . GLN A 1 103 ? -2.031 0.941 -21.548 1.00 90.19 103 GLN A N 1
ATOM 773 C CA . GLN A 1 103 ? -2.544 1.705 -22.674 1.00 90.19 103 GLN A CA 1
ATOM 774 C C . GLN A 1 103 ? -1.435 2.456 -23.415 1.00 90.19 103 GLN A C 1
ATOM 776 O O . GLN A 1 103 ? -1.415 2.425 -24.643 1.00 90.19 103 GLN A O 1
ATOM 781 N N . THR A 1 104 ? -0.501 3.098 -22.716 1.00 83.19 104 THR A N 1
ATOM 782 C CA . THR A 1 104 ? 0.577 3.870 -23.342 1.00 83.19 104 THR A CA 1
ATOM 783 C C . THR A 1 104 ? 1.615 2.956 -23.983 1.00 83.19 104 THR A C 1
ATOM 785 O O . THR A 1 104 ? 1.946 3.146 -25.153 1.00 83.19 104 THR A O 1
ATOM 788 N N . HIS A 1 105 ? 2.104 1.932 -23.284 1.00 84.81 105 HIS A N 1
ATOM 789 C CA . HIS A 1 105 ? 3.238 1.137 -23.770 1.00 84.81 105 HIS A CA 1
ATOM 790 C C . HIS A 1 105 ? 2.842 -0.034 -24.678 1.00 84.81 105 HIS A C 1
ATOM 792 O O . HIS A 1 105 ? 3.600 -0.394 -25.587 1.00 84.81 105 HIS A O 1
ATOM 798 N N . PHE A 1 106 ? 1.650 -0.611 -24.492 1.00 85.81 106 PHE A N 1
ATOM 799 C CA . PHE A 1 106 ? 1.222 -1.783 -25.262 1.00 85.81 106 PHE A CA 1
ATOM 800 C C . PHE A 1 106 ? 0.202 -1.460 -26.348 1.00 85.81 106 PHE A C 1
ATOM 802 O O . PHE A 1 106 ? 0.301 -2.031 -27.431 1.00 85.81 106 PHE A O 1
ATOM 809 N N . ILE A 1 107 ? -0.743 -0.549 -26.095 1.00 91.94 107 ILE A N 1
ATOM 810 C CA . ILE A 1 107 ? -1.855 -0.292 -27.024 1.00 91.94 107 ILE A CA 1
ATOM 811 C C . ILE A 1 107 ? -1.550 0.889 -27.953 1.00 91.94 107 ILE A C 1
ATOM 813 O O . ILE A 1 107 ? -1.545 0.735 -29.171 1.00 91.94 107 ILE A O 1
ATOM 817 N N . ALA A 1 108 ? -1.264 2.070 -27.401 1.00 91.19 108 ALA A N 1
ATOM 818 C CA . ALA A 1 108 ? -1.094 3.302 -28.173 1.00 91.19 108 ALA A CA 1
ATOM 819 C C . ALA A 1 108 ? 0.135 3.250 -29.094 1.00 91.19 108 ALA A C 1
ATOM 821 O O . ALA A 1 108 ? 0.090 3.720 -30.228 1.00 91.19 108 ALA A O 1
ATOM 822 N N . ASN A 1 109 ? 1.212 2.621 -28.625 1.00 90.31 109 ASN A N 1
ATOM 823 C CA . ASN A 1 109 ? 2.469 2.484 -29.356 1.00 90.31 109 ASN A CA 1
ATOM 824 C C . ASN A 1 109 ? 2.580 1.162 -30.140 1.00 90.31 109 ASN A C 1
ATOM 826 O O . ASN A 1 109 ? 3.665 0.824 -30.596 1.00 90.31 109 ASN A O 1
ATOM 830 N N . ALA A 1 110 ? 1.486 0.411 -30.328 1.00 93.19 110 ALA A N 1
ATOM 831 C CA . ALA A 1 110 ? 1.516 -0.881 -31.028 1.00 93.19 110 ALA A CA 1
ATOM 832 C C . ALA A 1 110 ? 1.981 -0.793 -32.495 1.00 93.19 110 ALA A C 1
ATOM 834 O O . ALA A 1 110 ? 2.421 -1.791 -33.058 1.00 93.19 110 ALA A O 1
ATOM 835 N N . HIS A 1 111 ? 1.879 0.390 -33.105 1.00 94.62 111 HIS A N 1
ATOM 836 C CA . HIS A 1 111 ? 2.300 0.664 -34.480 1.00 94.62 111 HIS A CA 1
ATOM 837 C C . HIS A 1 111 ? 3.809 0.920 -34.624 1.00 94.62 111 HIS A C 1
ATOM 839 O O . HIS A 1 111 ? 4.317 0.903 -35.742 1.00 94.62 111 HIS A O 1
ATOM 845 N N . LEU A 1 112 ? 4.513 1.189 -33.520 1.00 92.56 112 LEU A N 1
ATOM 846 C CA . LEU A 1 112 ? 5.953 1.437 -33.524 1.00 92.56 112 LEU A CA 1
ATOM 847 C C . LEU A 1 112 ? 6.727 0.114 -33.563 1.00 92.56 112 LEU A C 1
ATOM 849 O O . LEU A 1 112 ? 6.249 -0.891 -33.018 1.00 92.56 112 LEU A O 1
ATOM 853 N N . PRO A 1 113 ? 7.928 0.101 -34.166 1.00 91.44 113 PRO A N 1
ATOM 854 C CA . PRO A 1 113 ? 8.787 -1.070 -34.127 1.00 91.44 113 PRO A CA 1
ATOM 855 C C . PRO A 1 113 ? 9.206 -1.378 -32.679 1.00 91.44 113 PRO A C 1
ATOM 857 O O . PRO A 1 113 ? 9.171 -0.525 -31.785 1.00 91.44 113 PRO A O 1
ATOM 860 N N . LEU A 1 114 ? 9.502 -2.652 -32.416 1.00 85.50 114 LEU A N 1
ATOM 861 C CA . LEU A 1 114 ? 9.654 -3.171 -31.055 1.00 85.50 114 LEU A CA 1
ATOM 862 C C . LEU A 1 114 ? 10.790 -2.488 -30.280 1.00 85.50 114 LEU A C 1
ATOM 864 O O . LEU A 1 114 ? 10.643 -2.204 -29.096 1.00 85.50 114 LEU A O 1
ATOM 868 N N . ASP A 1 115 ? 11.894 -2.195 -30.952 1.00 85.62 115 ASP A N 1
ATOM 869 C CA . ASP A 1 115 ? 13.040 -1.463 -30.419 1.00 85.62 115 ASP A CA 1
ATOM 870 C C . ASP A 1 115 ? 12.657 -0.065 -29.911 1.00 85.62 115 ASP A C 1
ATOM 872 O O . ASP A 1 115 ? 13.031 0.313 -28.799 1.00 85.62 115 ASP A O 1
ATOM 876 N N . GLU A 1 116 ? 11.842 0.680 -30.659 1.00 89.19 116 GLU A N 1
ATOM 877 C CA . GLU A 1 116 ? 11.370 1.998 -30.229 1.00 89.19 116 GLU A CA 1
ATOM 878 C C . GLU A 1 116 ? 10.390 1.888 -29.055 1.00 89.19 116 GLU A C 1
ATOM 880 O O . GLU A 1 116 ? 10.438 2.690 -28.121 1.00 89.19 116 GLU A O 1
ATOM 885 N N . ARG A 1 117 ? 9.528 0.863 -29.046 1.00 86.06 117 ARG A N 1
ATOM 886 C CA . ARG A 1 117 ? 8.608 0.603 -27.926 1.00 86.06 117 ARG A CA 1
ATOM 887 C C . ARG A 1 117 ? 9.353 0.272 -26.642 1.00 86.06 117 ARG A C 1
ATOM 889 O O . ARG A 1 117 ? 8.997 0.801 -25.592 1.00 86.06 117 ARG A O 1
ATOM 896 N N . VAL A 1 118 ? 10.376 -0.574 -26.732 1.00 84.81 118 VAL A N 1
ATOM 897 C CA . VAL A 1 118 ? 11.240 -0.934 -25.605 1.00 84.81 118 VAL A CA 1
ATOM 898 C C . VAL A 1 118 ? 12.010 0.292 -25.127 1.00 84.81 118 VAL A C 1
ATOM 900 O O . VAL A 1 118 ? 12.013 0.592 -23.936 1.00 84.81 118 VAL A O 1
ATOM 903 N N . THR A 1 119 ? 12.582 1.062 -26.052 1.00 84.56 119 THR A N 1
ATOM 904 C CA . THR A 1 119 ? 13.294 2.294 -25.710 1.00 84.56 119 THR A CA 1
ATOM 905 C C . THR A 1 119 ? 12.363 3.267 -25.000 1.00 84.56 119 THR A C 1
ATOM 907 O O . THR A 1 119 ? 12.725 3.754 -23.942 1.00 84.56 119 THR A O 1
ATOM 910 N N . ARG A 1 120 ? 11.136 3.486 -25.493 1.00 84.12 120 ARG A N 1
ATOM 911 C CA . ARG A 1 120 ? 10.118 4.317 -24.822 1.00 84.12 120 ARG A CA 1
ATOM 912 C C . ARG A 1 120 ? 9.603 3.723 -23.516 1.00 84.12 120 ARG A C 1
ATOM 914 O O . ARG A 1 120 ? 9.111 4.476 -22.686 1.00 84.12 120 ARG A O 1
ATOM 921 N N . TYR A 1 121 ? 9.657 2.409 -23.324 1.00 82.88 121 TYR A N 1
ATOM 922 C CA . TYR A 1 121 ? 9.330 1.791 -22.041 1.00 82.88 121 TYR A CA 1
ATOM 923 C C . TYR A 1 121 ? 10.374 2.169 -20.993 1.00 82.88 121 TYR A C 1
ATOM 925 O O . TYR A 1 121 ? 10.031 2.717 -19.949 1.00 82.88 121 TYR A O 1
ATOM 933 N N . PHE A 1 122 ? 11.653 1.975 -21.313 1.00 79.31 122 PHE A N 1
ATOM 934 C CA . PHE A 1 122 ? 12.750 2.260 -20.392 1.00 79.31 122 PHE A CA 1
ATOM 935 C C . PHE A 1 122 ? 13.034 3.764 -20.248 1.00 79.31 122 PHE A C 1
ATOM 937 O O . PHE A 1 122 ? 13.149 4.243 -19.126 1.00 79.31 122 PHE A O 1
ATOM 944 N N . SER A 1 123 ? 13.031 4.542 -21.331 1.00 75.44 123 SER A N 1
ATOM 945 C CA . SER A 1 123 ? 13.198 6.006 -21.286 1.00 75.44 123 SER A CA 1
ATOM 946 C C . SER A 1 123 ? 11.942 6.724 -20.789 1.00 75.44 123 SER A C 1
ATOM 948 O O . SER A 1 123 ? 12.017 7.733 -20.089 1.00 75.44 123 SER A O 1
ATOM 950 N N . GLY A 1 124 ? 10.763 6.174 -21.086 1.00 64.81 124 GLY A N 1
ATOM 951 C CA . GLY A 1 124 ? 9.499 6.621 -20.513 1.00 64.81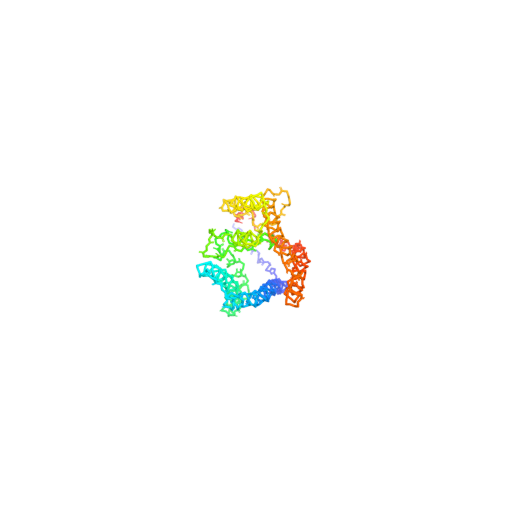 124 GLY A CA 1
ATOM 952 C C . GLY A 1 124 ? 9.432 6.341 -19.019 1.00 64.81 124 GLY A C 1
ATOM 953 O O . GLY A 1 124 ? 8.882 7.161 -18.298 1.00 64.81 124 GLY A O 1
ATOM 954 N N . SER A 1 125 ? 10.052 5.264 -18.526 1.00 57.41 125 SER A N 1
ATOM 955 C CA . SER A 1 125 ? 10.192 5.042 -17.081 1.00 57.41 125 SER A CA 1
ATOM 956 C C . SER A 1 125 ? 11.007 6.144 -16.388 1.00 57.41 125 SER A C 1
ATOM 958 O O . SER A 1 125 ? 10.773 6.423 -15.214 1.00 57.41 125 SER A O 1
ATOM 960 N N . GLU A 1 126 ? 11.895 6.831 -17.118 1.00 53.94 126 GLU A N 1
ATOM 961 C CA . GLU A 1 126 ? 12.605 8.016 -16.623 1.00 53.94 126 GLU A CA 1
ATOM 962 C C . GLU A 1 126 ? 11.757 9.295 -16.734 1.00 53.94 126 GLU A C 1
ATOM 964 O O . GLU A 1 126 ? 11.831 10.155 -15.860 1.00 53.94 126 GLU A O 1
ATOM 969 N N . HIS A 1 127 ? 10.924 9.421 -17.777 1.00 45.31 127 HIS A N 1
ATOM 970 C CA . HIS A 1 127 ? 10.074 10.602 -18.023 1.00 45.31 127 HIS A CA 1
ATOM 971 C C . HIS A 1 127 ? 8.732 10.590 -17.282 1.00 45.31 127 HIS A C 1
ATOM 973 O O . HIS A 1 127 ? 8.188 11.652 -16.976 1.00 45.31 127 HIS A O 1
ATOM 979 N N . TYR A 1 128 ? 8.234 9.422 -16.880 1.00 48.53 128 TYR A N 1
ATOM 980 C CA . TYR A 1 128 ? 7.383 9.299 -15.705 1.00 48.53 128 TYR A CA 1
ATOM 981 C C . TYR A 1 128 ? 8.273 9.407 -14.464 1.00 48.53 128 TYR A C 1
ATOM 983 O O . TYR A 1 128 ? 8.232 8.559 -13.573 1.00 48.53 128 TYR A O 1
ATOM 991 N N . SER A 1 129 ? 9.035 10.503 -14.366 1.00 43.94 129 SER A N 1
ATOM 992 C CA . SER A 1 129 ? 9.505 11.053 -13.105 1.00 43.94 129 SER A CA 1
ATOM 993 C C . SER A 1 129 ? 8.272 11.525 -12.337 1.00 43.94 129 SER A C 1
ATOM 995 O O . SER A 1 129 ? 8.030 12.711 -12.115 1.00 43.94 129 SER A O 1
ATOM 997 N N . LEU A 1 130 ? 7.440 10.569 -11.946 1.00 46.72 130 LEU A N 1
ATOM 998 C CA . LEU A 1 130 ? 6.701 10.655 -10.720 1.00 46.72 130 LEU A CA 1
ATOM 999 C C . LEU A 1 130 ? 7.743 11.101 -9.689 1.00 46.72 130 LEU A C 1
ATOM 1001 O O . LEU A 1 130 ? 8.694 10.354 -9.451 1.00 46.72 130 LEU A O 1
ATOM 1005 N N . PRO A 1 131 ? 7.675 12.378 -9.256 1.00 46.56 131 PRO A N 1
ATOM 1006 C CA . PRO A 1 131 ? 8.819 13.136 -8.746 1.00 46.56 131 PRO A CA 1
ATOM 1007 C C . PRO A 1 131 ? 9.517 12.270 -7.720 1.00 46.56 131 PRO A C 1
ATOM 1009 O O . PRO A 1 131 ? 8.794 11.815 -6.854 1.00 46.56 131 PRO A O 1
ATOM 1012 N N . GLY A 1 132 ? 10.825 11.994 -7.848 1.00 46.88 132 GLY A N 1
ATOM 1013 C CA . GLY A 1 132 ? 11.553 10.845 -7.260 1.00 46.88 132 GLY A CA 1
ATOM 1014 C C . GLY A 1 132 ? 11.112 10.351 -5.873 1.00 46.88 132 GLY A C 1
ATOM 1015 O O . GLY A 1 132 ? 11.112 9.149 -5.624 1.00 46.88 132 GLY A O 1
ATOM 1016 N N . VAL A 1 133 ? 10.607 11.252 -5.033 1.00 45.72 133 VAL A N 1
ATOM 1017 C CA . VAL A 1 133 ? 9.679 10.989 -3.920 1.00 45.72 133 VAL A CA 1
ATOM 1018 C C . VAL A 1 133 ? 8.743 9.807 -4.173 1.00 45.72 133 VAL A C 1
ATOM 1020 O O . VAL A 1 133 ? 8.605 8.948 -3.322 1.00 45.72 133 VAL A O 1
ATOM 1023 N N . LEU A 1 134 ? 8.108 9.725 -5.335 1.00 46.03 134 LEU A N 1
ATOM 1024 C CA . LEU A 1 134 ? 7.036 8.799 -5.599 1.00 46.03 134 LEU A CA 1
ATOM 1025 C C . LEU A 1 134 ? 7.520 7.421 -6.048 1.00 46.03 134 LEU A C 1
ATOM 1027 O O . LEU A 1 134 ? 6.914 6.413 -5.696 1.00 46.03 134 LEU A O 1
ATOM 1031 N N . ARG A 1 135 ? 8.678 7.362 -6.707 1.00 47.78 135 ARG A N 1
ATOM 1032 C CA . ARG A 1 135 ? 9.416 6.109 -6.878 1.00 47.78 135 ARG A CA 1
ATOM 1033 C C . ARG A 1 135 ? 9.902 5.582 -5.528 1.00 47.78 135 ARG A C 1
ATOM 1035 O O . ARG A 1 135 ? 9.826 4.385 -5.294 1.00 47.78 135 ARG A O 1
ATOM 1042 N N . VAL A 1 136 ? 10.328 6.455 -4.613 1.00 48.78 136 VAL A N 1
ATOM 1043 C CA . VAL A 1 136 ? 10.691 6.071 -3.236 1.00 48.78 136 VAL A CA 1
ATOM 1044 C C . VAL A 1 136 ? 9.457 5.625 -2.432 1.00 48.78 136 VAL A C 1
ATOM 1046 O O . VAL A 1 136 ? 9.541 4.652 -1.691 1.00 48.78 136 VAL A O 1
ATOM 1049 N N . ILE A 1 137 ? 8.296 6.257 -2.636 1.00 49.16 137 ILE A N 1
ATOM 1050 C CA . ILE A 1 137 ? 6.992 5.895 -2.041 1.00 49.16 137 ILE A CA 1
ATOM 1051 C C . ILE A 1 137 ? 6.512 4.518 -2.519 1.00 49.16 137 ILE A C 1
ATOM 1053 O O . ILE A 1 137 ? 6.048 3.725 -1.709 1.00 49.16 137 ILE A O 1
ATOM 1057 N N . VAL A 1 138 ? 6.639 4.213 -3.813 1.00 46.97 138 VAL A N 1
ATOM 1058 C CA . VAL A 1 138 ? 6.162 2.945 -4.395 1.00 46.97 138 VAL A CA 1
ATOM 1059 C C . VAL A 1 138 ? 7.193 1.812 -4.254 1.00 46.97 138 VAL A C 1
ATOM 1061 O O . VAL A 1 138 ? 6.807 0.658 -4.097 1.00 46.97 138 VAL A O 1
ATOM 1064 N N . SER A 1 139 ? 8.500 2.112 -4.264 1.00 46.47 139 SER A N 1
ATOM 1065 C CA . SER A 1 139 ? 9.573 1.099 -4.158 1.00 46.47 139 SER A CA 1
ATOM 1066 C C . SER A 1 139 ? 9.993 0.763 -2.728 1.00 46.47 139 SER A C 1
ATOM 1068 O O . SER A 1 139 ? 10.717 -0.213 -2.520 1.00 46.47 139 SER A O 1
ATOM 1070 N N . THR A 1 140 ? 9.533 1.514 -1.720 1.00 49.38 140 THR A N 1
ATOM 1071 C CA . THR A 1 140 ? 9.665 1.064 -0.333 1.00 49.38 140 THR A CA 1
ATOM 1072 C C . THR A 1 140 ? 8.709 -0.103 -0.117 1.00 49.38 140 THR A C 1
ATOM 1074 O O . THR A 1 140 ? 7.547 0.077 0.235 1.00 49.38 140 THR A O 1
ATOM 1077 N N . ASN A 1 141 ? 9.232 -1.305 -0.397 1.00 43.78 141 ASN A N 1
ATOM 1078 C CA . ASN A 1 141 ? 8.685 -2.630 -0.109 1.00 43.78 141 ASN A CA 1
ATOM 1079 C C . ASN A 1 141 ? 7.583 -2.541 0.947 1.00 43.78 141 ASN A C 1
ATOM 1081 O O . ASN A 1 141 ? 7.891 -2.138 2.070 1.00 43.78 141 ASN A O 1
ATOM 1085 N N . GLY A 1 142 ? 6.343 -2.909 0.600 1.00 44.78 142 GLY A N 1
ATOM 1086 C CA . GLY A 1 142 ? 5.092 -2.668 1.347 1.00 44.78 142 GLY A CA 1
ATOM 1087 C C . GLY A 1 142 ? 5.049 -2.973 2.860 1.00 44.78 142 GLY A C 1
ATOM 1088 O O . GLY A 1 142 ? 4.034 -2.726 3.501 1.00 44.78 142 GLY A O 1
ATOM 1089 N N . ASN A 1 143 ? 6.147 -3.426 3.461 1.00 42.66 143 ASN A N 1
ATOM 1090 C CA . ASN A 1 143 ? 6.430 -3.529 4.893 1.00 42.66 143 ASN A CA 1
ATOM 1091 C C . ASN A 1 143 ? 6.469 -2.188 5.640 1.00 42.66 143 ASN A C 1
ATOM 1093 O O . ASN A 1 143 ? 6.267 -2.158 6.857 1.00 42.66 143 ASN A O 1
ATOM 1097 N N . THR A 1 144 ? 6.729 -1.082 4.946 1.00 45.22 144 THR A N 1
ATOM 1098 C CA . THR A 1 144 ? 6.683 0.252 5.556 1.00 45.22 144 THR A CA 1
ATOM 1099 C C . THR A 1 144 ? 5.405 0.989 5.184 1.00 45.22 144 THR A C 1
ATOM 1101 O O . THR A 1 144 ? 5.248 2.108 5.624 1.00 45.22 144 THR A O 1
ATOM 1104 N N . GLY A 1 145 ? 4.479 0.386 4.418 1.00 45.25 145 GLY A N 1
ATOM 1105 C CA . GLY A 1 145 ? 3.190 0.941 3.957 1.00 45.25 145 GLY A CA 1
ATOM 1106 C C . GLY A 1 145 ? 3.185 2.451 3.682 1.00 45.25 145 GLY A C 1
ATOM 1107 O O . GLY A 1 145 ? 2.263 3.187 4.058 1.00 45.25 145 GLY A O 1
ATOM 1108 N N . LEU A 1 146 ? 4.235 2.899 3.005 1.00 41.62 146 LEU A N 1
ATOM 1109 C CA . LEU A 1 146 ? 4.429 4.257 2.540 1.00 41.62 146 LEU A CA 1
ATOM 1110 C C . LEU A 1 146 ? 3.460 4.535 1.388 1.00 41.62 146 LEU A C 1
ATOM 1112 O O . LEU A 1 146 ? 3.859 4.923 0.310 1.00 41.62 146 LEU A O 1
ATOM 1116 N N . VAL A 1 147 ? 2.155 4.341 1.575 1.00 43.81 147 VAL A N 1
ATOM 1117 C CA . VAL A 1 147 ? 1.162 4.715 0.567 1.00 43.81 147 VAL A CA 1
ATOM 1118 C C . VAL A 1 147 ? 0.836 6.189 0.771 1.00 43.81 147 VAL A C 1
ATOM 1120 O O . VAL A 1 147 ? -0.253 6.566 1.216 1.00 43.81 147 VAL A O 1
ATOM 1123 N N . VAL A 1 148 ? 1.817 7.045 0.489 1.00 41.19 148 VAL A N 1
ATOM 1124 C CA . VAL A 1 148 ? 1.601 8.482 0.337 1.00 41.19 148 VAL A CA 1
ATOM 1125 C C . VAL A 1 148 ? 0.959 8.679 -1.031 1.00 41.19 148 VAL A C 1
ATOM 1127 O O . VAL A 1 148 ? 1.621 8.817 -2.055 1.00 41.19 148 VAL A O 1
ATOM 1130 N N . THR A 1 149 ? -0.372 8.634 -1.058 1.00 42.59 149 THR A N 1
ATOM 1131 C CA . THR A 1 149 ? -1.143 8.893 -2.273 1.00 42.59 149 THR A CA 1
ATOM 1132 C C . THR A 1 149 ? -0.864 10.317 -2.758 1.00 42.59 149 THR A C 1
ATOM 1134 O O . THR A 1 149 ? -1.049 11.280 -2.014 1.00 42.59 149 THR A O 1
ATOM 1137 N N . TYR A 1 150 ? -0.475 10.404 -4.029 1.00 41.53 150 TYR A N 1
ATOM 1138 C CA . TYR A 1 150 ? -0.201 11.511 -4.961 1.00 41.53 150 TYR A CA 1
ATOM 1139 C C . TYR A 1 150 ? -0.870 12.886 -4.737 1.00 41.53 150 TYR A C 1
ATOM 1141 O O . TYR A 1 150 ? -0.480 13.856 -5.379 1.00 41.53 150 TYR A O 1
ATOM 1149 N N . LYS A 1 151 ? -1.873 13.017 -3.863 1.00 41.03 151 LYS A N 1
ATOM 1150 C CA . LYS A 1 151 ? -2.573 14.281 -3.586 1.00 41.03 151 LYS A CA 1
ATOM 1151 C C . LYS A 1 151 ? -2.391 14.841 -2.176 1.00 41.03 151 LYS A C 1
ATOM 1153 O O . LYS A 1 151 ? -2.785 15.981 -1.956 1.00 41.03 151 LYS A O 1
ATOM 1158 N N . CYS A 1 152 ? -1.790 14.111 -1.235 1.00 41.56 152 CYS A N 1
ATOM 1159 C CA . CYS A 1 152 ? -1.523 14.625 0.113 1.00 41.56 152 CYS A CA 1
ATOM 1160 C C . CYS A 1 152 ? -0.194 14.078 0.665 1.00 41.56 152 CYS A C 1
ATOM 1162 O O . CYS A 1 152 ? -0.218 13.116 1.432 1.00 41.56 152 CYS A O 1
ATOM 1164 N N . PRO A 1 153 ? 0.958 14.715 0.368 1.00 51.66 153 PRO A N 1
ATOM 1165 C CA . PRO A 1 153 ? 2.239 14.357 0.991 1.00 51.66 153 PRO A CA 1
ATOM 1166 C C . PRO A 1 153 ? 2.249 14.533 2.521 1.00 51.66 153 PRO A C 1
ATOM 1168 O O . PRO A 1 153 ? 3.162 14.072 3.194 1.00 51.66 153 PRO A O 1
ATOM 1171 N N . PHE A 1 154 ? 1.221 15.177 3.082 1.00 51.72 154 PHE A N 1
ATOM 1172 C CA . PHE A 1 154 ? 1.139 15.531 4.497 1.00 51.72 154 PHE A CA 1
ATOM 1173 C C . PHE A 1 154 ? 0.296 14.590 5.361 1.00 51.72 154 PHE A C 1
ATOM 1175 O O . PHE A 1 154 ? 0.271 14.782 6.575 1.00 51.72 154 PHE A O 1
ATOM 1182 N N . LEU A 1 155 ? -0.394 13.592 4.791 1.00 52.72 155 LEU A N 1
ATOM 1183 C CA . LEU A 1 155 ? -1.229 12.687 5.588 1.00 52.72 155 LEU A CA 1
ATOM 1184 C C . LEU A 1 155 ? -0.704 11.243 5.538 1.00 52.72 155 LEU A C 1
ATOM 1186 O O . LEU A 1 155 ? -1.166 10.443 4.721 1.00 52.72 155 LEU A O 1
ATOM 1190 N N . PRO A 1 156 ? 0.255 10.880 6.407 1.00 65.00 156 PRO A N 1
ATOM 1191 C CA . PRO A 1 156 ? 0.684 9.495 6.554 1.00 65.00 156 PRO A CA 1
ATOM 1192 C C . PRO A 1 156 ? -0.503 8.664 7.049 1.00 65.00 156 PRO A C 1
ATOM 1194 O O . PRO A 1 156 ? -0.970 8.803 8.183 1.00 65.00 156 PRO A O 1
ATOM 1197 N N . LYS A 1 157 ? -1.018 7.805 6.166 1.00 64.06 157 LYS A N 1
ATOM 1198 C CA . LYS A 1 157 ? -2.216 6.988 6.405 1.00 64.06 157 LYS A CA 1
ATOM 1199 C C . LYS A 1 157 ? -2.106 6.140 7.672 1.00 64.06 157 LYS A C 1
ATOM 1201 O O . LYS A 1 157 ? -3.107 5.968 8.364 1.00 64.06 157 LYS A O 1
ATOM 1206 N N . PHE A 1 158 ? -0.900 5.681 8.011 1.00 69.06 158 PHE A N 1
ATOM 1207 C CA . PHE A 1 158 ? -0.646 4.970 9.263 1.00 69.06 158 PHE A CA 1
ATOM 1208 C C . PHE A 1 158 ? -0.915 5.810 10.492 1.00 69.06 158 PHE A C 1
ATOM 1210 O O . PHE A 1 158 ? -1.630 5.353 11.365 1.00 69.06 158 PHE A O 1
ATOM 1217 N N . ILE A 1 159 ? -0.440 7.056 10.547 1.00 78.06 159 ILE A N 1
ATOM 1218 C CA . ILE A 1 159 ? -0.669 7.898 11.726 1.00 78.06 159 ILE A CA 1
ATOM 1219 C C . ILE A 1 159 ? -2.168 8.115 11.927 1.00 78.06 159 ILE A C 1
ATOM 1221 O O . ILE A 1 159 ? -2.657 8.033 13.049 1.00 78.06 159 ILE A O 1
ATOM 1225 N N . VAL A 1 160 ? -2.919 8.340 10.845 1.00 74.31 160 VAL A N 1
ATOM 1226 C CA . VAL A 1 160 ? -4.378 8.482 10.935 1.00 74.31 160 VAL A CA 1
ATOM 1227 C C . VAL A 1 160 ? -5.016 7.188 11.434 1.00 74.31 160 VAL A C 1
ATOM 1229 O O . VAL A 1 160 ? -5.844 7.234 12.342 1.00 74.31 160 VAL A O 1
ATOM 1232 N N . ASN A 1 161 ? -4.626 6.036 10.884 1.00 79.00 161 ASN A N 1
ATOM 1233 C CA . ASN A 1 161 ? -5.135 4.746 11.338 1.00 79.00 161 ASN A CA 1
ATOM 1234 C C . ASN A 1 161 ? -4.807 4.486 12.819 1.00 79.00 161 ASN A C 1
ATOM 1236 O O . ASN A 1 161 ? -5.705 4.128 13.580 1.00 79.00 161 ASN A O 1
ATOM 1240 N N . ASP A 1 162 ? -3.573 4.753 13.240 1.00 83.56 162 ASP A N 1
ATOM 1241 C CA . ASP A 1 162 ? -3.091 4.557 14.606 1.00 83.56 162 ASP A CA 1
ATOM 1242 C C . ASP A 1 162 ? -3.831 5.478 15.578 1.00 83.56 162 ASP A C 1
ATOM 1244 O O . ASP A 1 162 ? -4.343 5.019 16.599 1.00 83.56 162 ASP A O 1
ATOM 1248 N N . ILE A 1 163 ? -3.981 6.765 15.234 1.00 83.19 163 ILE A N 1
ATOM 1249 C CA . ILE A 1 163 ? -4.773 7.728 16.011 1.00 83.19 163 ILE A CA 1
ATOM 1250 C C . ILE A 1 163 ? -6.208 7.229 16.154 1.00 83.19 163 ILE A C 1
ATOM 1252 O O . ILE A 1 163 ? -6.762 7.263 17.252 1.00 83.19 163 ILE A O 1
ATOM 1256 N N . LEU A 1 164 ? -6.822 6.736 15.076 1.00 77.88 164 LEU A N 1
ATOM 1257 C CA . LEU A 1 164 ? -8.189 6.224 15.122 1.00 77.88 164 LEU A CA 1
ATOM 1258 C C . LEU A 1 164 ? -8.304 4.924 15.918 1.00 77.88 164 LEU A C 1
ATOM 1260 O O . LEU A 1 164 ? -9.328 4.712 16.571 1.00 77.88 164 LEU A O 1
ATOM 1264 N N . ALA A 1 165 ? -7.309 4.042 15.868 1.00 81.75 165 ALA A N 1
ATOM 1265 C CA . ALA A 1 165 ? -7.275 2.817 16.660 1.00 81.75 165 ALA A CA 1
ATOM 1266 C C . ALA A 1 165 ? -7.150 3.142 18.155 1.00 81.75 165 ALA A C 1
ATOM 1268 O O . ALA A 1 165 ? -7.968 2.687 18.958 1.00 81.75 165 ALA A O 1
ATOM 1269 N N . VAL A 1 166 ? -6.205 4.009 18.518 1.00 87.31 166 VAL A N 1
ATOM 1270 C CA . VAL A 1 166 ? -5.992 4.475 19.895 1.00 87.31 166 VAL A CA 1
ATOM 1271 C C . VAL A 1 166 ? -7.199 5.240 20.417 1.00 87.31 166 VAL A C 1
ATOM 1273 O O . VAL A 1 166 ? -7.657 4.985 21.531 1.00 87.31 166 VAL A O 1
ATOM 1276 N N . TRP A 1 167 ? -7.780 6.122 19.604 1.00 84.88 167 TRP A N 1
ATOM 1277 C CA . TRP A 1 167 ? -9.011 6.825 19.946 1.00 84.88 167 TRP A CA 1
ATOM 1278 C C . TRP A 1 167 ? -10.147 5.844 20.238 1.00 84.88 167 TRP A C 1
ATOM 1280 O O . TRP A 1 167 ? -10.802 5.953 21.277 1.00 84.88 167 TRP A O 1
ATOM 1290 N N . ARG A 1 168 ? -10.363 4.853 19.360 1.00 81.94 168 ARG A N 1
ATOM 1291 C CA . ARG A 1 168 ? -11.382 3.810 19.552 1.00 81.94 168 ARG A CA 1
ATOM 1292 C C . ARG A 1 168 ? -11.151 3.054 20.859 1.00 81.94 168 ARG A C 1
ATOM 1294 O O . ARG A 1 168 ? -12.070 3.025 21.681 1.00 81.94 168 ARG A O 1
ATOM 1301 N N . ALA A 1 169 ? -9.934 2.566 21.092 1.00 84.50 169 ALA A N 1
ATOM 1302 C CA . ALA A 1 169 ? -9.555 1.830 22.297 1.00 84.50 169 ALA A CA 1
ATOM 1303 C C . ALA A 1 169 ? -9.742 2.647 23.587 1.00 84.50 169 ALA A C 1
ATOM 1305 O O . ALA A 1 169 ? -10.350 2.174 24.548 1.00 84.50 169 ALA A O 1
ATOM 1306 N N . LEU A 1 170 ? -9.299 3.907 23.615 1.00 86.25 170 LEU A N 1
ATOM 1307 C CA . LEU A 1 170 ? -9.474 4.784 24.779 1.00 86.25 170 LEU A CA 1
ATOM 1308 C C . LEU A 1 170 ? -10.936 5.165 25.010 1.00 86.25 170 LEU A C 1
ATOM 1310 O O . LEU A 1 170 ? -11.346 5.417 26.146 1.00 86.25 170 LEU A O 1
ATOM 1314 N N . SER A 1 171 ? -11.740 5.208 23.951 1.00 81.44 171 SER A N 1
ATOM 1315 C CA . SER A 1 171 ? -13.162 5.521 24.054 1.00 81.44 171 SER A CA 1
ATOM 1316 C C . SER A 1 171 ? -13.993 4.378 24.649 1.00 81.44 171 SER A C 1
ATOM 1318 O O . SER A 1 171 ? -15.081 4.642 25.164 1.00 81.44 171 SER A O 1
ATOM 1320 N N . THR A 1 172 ? -13.488 3.140 24.592 1.00 84.06 172 THR A N 1
ATOM 1321 C CA . THR A 1 172 ? -14.099 1.944 25.196 1.00 84.06 172 THR A CA 1
ATOM 1322 C C . THR A 1 172 ? -13.485 1.581 26.546 1.00 84.06 172 THR A C 1
ATOM 1324 O O . THR A 1 172 ? -14.100 0.853 27.318 1.00 84.06 172 THR A O 1
ATOM 1327 N N . TRP A 1 173 ? -12.293 2.084 26.865 1.00 89.00 173 TRP A N 1
ATOM 1328 C CA . TRP A 1 173 ? -11.596 1.757 28.106 1.00 89.00 173 TRP A CA 1
ATOM 1329 C C . TRP A 1 173 ? -12.130 2.550 29.311 1.00 89.00 173 TRP A C 1
ATOM 1331 O O . TRP A 1 173 ? -12.130 3.789 29.307 1.00 89.00 173 TRP A O 1
ATOM 1341 N N . HIS A 1 174 ? -12.541 1.824 30.359 1.00 88.50 174 HIS A N 1
ATOM 1342 C CA . HIS A 1 174 ? -13.166 2.370 31.577 1.00 88.50 174 HIS A CA 1
ATOM 1343 C C . HIS A 1 174 ? -12.327 2.193 32.863 1.00 88.50 174 HIS A C 1
ATOM 1345 O O . HIS A 1 174 ? -12.785 2.563 33.938 1.00 88.50 174 HIS A O 1
ATOM 1351 N N . SER A 1 175 ? -11.106 1.650 32.795 1.00 91.88 175 SER A N 1
ATOM 1352 C CA . SER A 1 175 ? -10.268 1.435 33.992 1.00 91.88 175 SER A CA 1
ATOM 1353 C C . SER A 1 175 ? -9.566 2.720 34.463 1.00 91.88 175 SER A C 1
ATOM 1355 O O . SER A 1 175 ? -9.243 3.591 33.654 1.00 91.88 175 SER A O 1
ATOM 1357 N N . GLY A 1 176 ? -9.267 2.818 35.767 1.00 93.19 176 GLY A N 1
ATOM 1358 C CA . GLY A 1 176 ? -8.514 3.935 36.364 1.00 93.19 176 GLY A CA 1
ATOM 1359 C C . GLY A 1 176 ? -7.122 4.155 35.751 1.00 93.19 176 GLY A C 1
ATOM 1360 O O . GLY A 1 176 ? -6.589 5.259 35.798 1.00 93.19 176 GLY A O 1
ATOM 1361 N N . TRP A 1 177 ? -6.574 3.144 35.069 1.00 93.69 177 TRP A N 1
ATOM 1362 C CA . TRP A 1 177 ? -5.293 3.207 34.353 1.00 93.69 177 TRP A CA 1
ATOM 1363 C C . TRP A 1 177 ? -5.384 3.857 32.964 1.00 93.69 177 TRP A C 1
ATOM 1365 O O . TRP A 1 177 ? -4.407 3.875 32.216 1.00 93.69 177 TRP A O 1
ATOM 1375 N N . LYS A 1 178 ? -6.549 4.407 32.598 1.00 89.62 178 LYS A N 1
ATOM 1376 C CA . LYS A 1 178 ? -6.806 5.015 31.285 1.00 89.62 178 LYS A CA 1
ATOM 1377 C C . LYS A 1 178 ? -5.774 6.067 30.884 1.00 89.62 178 LYS A C 1
ATOM 1379 O O . LYS A 1 178 ? -5.377 6.099 29.725 1.00 89.62 178 LYS A O 1
ATOM 1384 N N . ILE A 1 179 ? -5.350 6.913 31.823 1.00 92.19 179 ILE A N 1
ATOM 1385 C CA . ILE A 1 179 ? -4.391 7.992 31.547 1.00 92.19 179 ILE A CA 1
ATOM 1386 C C . ILE A 1 179 ? -3.015 7.413 31.213 1.00 92.19 179 ILE A C 1
ATOM 1388 O O . ILE A 1 179 ? -2.406 7.823 30.231 1.00 92.19 179 ILE A O 1
ATOM 1392 N N . SER A 1 180 ? -2.551 6.430 31.989 1.00 94.25 180 SER A N 1
ATOM 1393 C CA . SER A 1 180 ? -1.249 5.794 31.771 1.00 94.25 180 SER A CA 1
ATOM 1394 C C . SER A 1 180 ? -1.211 5.055 30.431 1.00 94.25 180 SER A C 1
ATOM 1396 O O . SER A 1 180 ? -0.332 5.325 29.618 1.00 94.25 180 SER A O 1
ATOM 1398 N N . ILE A 1 181 ? -2.219 4.224 30.146 1.00 92.44 181 ILE A N 1
ATOM 1399 C CA . ILE A 1 181 ? -2.306 3.479 28.881 1.00 92.44 181 ILE A CA 1
ATOM 1400 C C . ILE A 1 181 ? -2.467 4.431 27.689 1.00 92.44 181 ILE A C 1
ATOM 1402 O O . ILE A 1 181 ? -1.823 4.249 26.658 1.00 92.44 181 ILE A O 1
ATOM 1406 N N . GLY A 1 182 ? -3.290 5.473 27.835 1.00 90.19 182 GLY A N 1
ATOM 1407 C CA . GLY A 1 182 ? -3.439 6.510 26.818 1.00 90.19 182 GLY A CA 1
ATOM 1408 C C . GLY A 1 182 ? -2.125 7.221 26.526 1.00 90.19 182 GLY A C 1
ATOM 1409 O O . GLY A 1 182 ? -1.765 7.357 25.363 1.00 90.19 182 GLY A O 1
ATOM 1410 N N . SER A 1 183 ? -1.377 7.600 27.563 1.00 92.38 183 SER A N 1
ATOM 1411 C CA . SER A 1 183 ? -0.058 8.219 27.418 1.00 92.38 183 SER A CA 1
ATOM 1412 C C . SER A 1 183 ? 0.920 7.304 26.675 1.00 92.38 183 SER A C 1
ATOM 1414 O O . SER A 1 183 ? 1.548 7.740 25.714 1.00 92.38 183 SER A O 1
ATOM 1416 N N . SER A 1 184 ? 0.985 6.016 27.033 1.00 93.25 184 SER A N 1
ATOM 1417 C CA . SER A 1 184 ? 1.827 5.038 26.330 1.00 93.25 184 SER A CA 1
ATOM 1418 C C . SER A 1 184 ? 1.448 4.893 24.854 1.00 93.25 184 SER A C 1
ATOM 1420 O O . SER A 1 184 ? 2.325 4.884 23.995 1.00 93.25 184 SER A O 1
ATOM 1422 N N . LEU A 1 185 ? 0.153 4.838 24.534 1.00 92.12 185 LEU A N 1
ATOM 1423 C CA . LEU A 1 185 ? -0.327 4.769 23.152 1.00 92.12 185 LEU A CA 1
ATOM 1424 C C . LEU A 1 185 ? -0.008 6.036 22.349 1.00 92.12 185 LEU A C 1
ATOM 1426 O O . LEU A 1 185 ? 0.459 5.941 21.215 1.00 92.12 185 LEU A O 1
ATOM 1430 N N . PHE A 1 186 ? -0.215 7.219 22.930 1.00 90.69 186 PHE A N 1
ATOM 1431 C CA . PHE A 1 186 ? 0.151 8.478 22.282 1.00 90.69 186 PHE A CA 1
ATOM 1432 C C . PHE A 1 186 ? 1.663 8.610 22.099 1.00 90.69 186 PHE A C 1
ATOM 1434 O O . PHE A 1 186 ? 2.094 9.119 21.070 1.00 90.69 186 PHE A O 1
ATOM 1441 N N . MET A 1 187 ? 2.467 8.107 23.039 1.00 93.44 187 MET A N 1
ATOM 1442 C CA . MET A 1 187 ? 3.921 8.053 22.905 1.00 93.44 187 MET A CA 1
ATOM 1443 C C . MET A 1 187 ? 4.335 7.166 21.722 1.00 93.44 187 MET A C 1
ATOM 1445 O O . MET A 1 187 ? 5.169 7.586 20.925 1.00 93.44 187 MET A O 1
ATOM 1449 N N . LEU A 1 188 ? 3.721 5.989 21.548 1.00 90.94 188 LEU A N 1
ATOM 1450 C CA . LEU A 1 188 ? 3.975 5.121 20.389 1.00 90.94 188 LEU A CA 1
ATOM 1451 C C . LEU A 1 188 ? 3.616 5.807 19.062 1.00 90.94 188 LEU A C 1
ATOM 1453 O O . LEU A 1 188 ? 4.425 5.792 18.136 1.00 90.94 188 LEU A O 1
ATOM 1457 N N . ILE A 1 189 ? 2.444 6.450 18.985 1.00 89.06 189 ILE A N 1
ATOM 1458 C CA . ILE A 1 189 ? 2.023 7.211 17.796 1.00 89.06 189 ILE A CA 1
ATOM 1459 C C . ILE A 1 189 ? 2.998 8.353 17.513 1.00 89.06 189 ILE A C 1
ATOM 1461 O O . ILE A 1 189 ? 3.390 8.557 16.367 1.00 89.06 189 ILE A O 1
ATOM 1465 N N . TYR A 1 190 ? 3.390 9.097 18.547 1.00 90.38 190 TYR A N 1
ATOM 1466 C CA . TYR A 1 190 ? 4.303 10.225 18.422 1.00 90.38 190 TYR A CA 1
ATOM 1467 C C . TYR A 1 190 ? 5.661 9.786 17.868 1.00 90.38 190 TYR A C 1
ATOM 1469 O O . TYR A 1 190 ? 6.151 10.385 16.914 1.00 90.38 190 TYR A O 1
ATOM 1477 N N . TRP A 1 191 ? 6.246 8.712 18.409 1.00 92.50 191 TRP A N 1
ATOM 1478 C CA . TRP A 1 191 ? 7.521 8.181 17.921 1.00 92.50 191 TRP A CA 1
ATOM 1479 C C . TRP A 1 191 ? 7.415 7.599 16.514 1.00 92.50 191 TRP A C 1
ATOM 1481 O O . TRP A 1 191 ? 8.284 7.874 15.689 1.00 92.50 191 TRP A O 1
ATOM 1491 N N . SER A 1 192 ? 6.343 6.857 16.222 1.00 88.62 192 SER A N 1
ATOM 1492 C CA . SER A 1 192 ? 6.053 6.374 14.868 1.00 88.62 192 SER A CA 1
ATOM 1493 C C . SER A 1 192 ? 6.014 7.548 13.888 1.00 88.62 192 SER A C 1
ATOM 1495 O O . SER A 1 192 ? 6.768 7.576 12.918 1.00 88.62 192 SER A O 1
ATOM 1497 N N . GLY A 1 193 ? 5.221 8.577 14.195 1.00 81.88 193 GLY A N 1
ATOM 1498 C CA . GLY A 1 193 ? 5.068 9.759 13.355 1.00 81.88 193 GLY A CA 1
ATOM 1499 C C . GLY A 1 193 ? 6.335 10.597 13.194 1.00 81.88 193 GLY A C 1
ATOM 1500 O O . GLY A 1 193 ? 6.615 11.080 12.099 1.00 81.88 193 GLY A O 1
ATOM 1501 N N . GLY A 1 194 ? 7.121 10.743 14.261 1.00 85.69 194 GLY A N 1
ATOM 1502 C CA . GLY A 1 194 ? 8.398 11.451 14.226 1.00 85.69 194 GLY A CA 1
ATOM 1503 C C . GLY A 1 194 ? 9.423 10.751 13.335 1.00 85.69 194 GLY A C 1
ATOM 1504 O O . GLY A 1 194 ? 10.023 11.394 12.475 1.00 85.69 194 GLY A O 1
ATOM 1505 N N . LEU A 1 195 ? 9.579 9.431 13.482 1.00 85.50 195 LEU A N 1
ATOM 1506 C CA . LEU A 1 195 ? 10.463 8.634 12.623 1.00 85.50 195 LEU A CA 1
ATOM 1507 C C . LEU A 1 195 ? 10.012 8.689 11.162 1.00 85.50 195 LEU A C 1
ATOM 1509 O O . LEU A 1 195 ? 10.831 8.884 10.267 1.00 85.50 195 LEU A O 1
ATOM 1513 N N . TRP A 1 196 ? 8.702 8.612 10.934 1.00 82.31 196 TRP A N 1
ATOM 1514 C CA . TRP A 1 196 ? 8.093 8.788 9.622 1.00 82.31 196 TRP A CA 1
ATOM 1515 C C . TRP A 1 196 ? 8.466 10.113 8.966 1.00 82.31 196 TRP A C 1
ATOM 1517 O O . TRP A 1 196 ? 8.944 10.144 7.832 1.00 82.31 196 TRP A O 1
ATOM 1527 N N . PHE A 1 197 ? 8.292 11.213 9.690 1.00 80.38 197 PHE A N 1
ATOM 1528 C CA . PHE A 1 197 ? 8.605 12.542 9.184 1.00 80.38 197 PHE A CA 1
ATOM 1529 C C . PHE A 1 197 ? 10.087 12.678 8.803 1.00 80.38 197 PHE A C 1
ATOM 1531 O O . PHE A 1 197 ? 10.401 13.203 7.736 1.00 80.38 197 PHE A O 1
ATOM 1538 N N . VAL A 1 198 ? 10.994 12.129 9.619 1.00 84.50 198 VAL A N 1
ATOM 1539 C CA . VAL A 1 198 ? 12.435 12.105 9.318 1.00 84.50 198 VAL A CA 1
ATOM 1540 C C . VAL A 1 198 ? 12.726 11.291 8.057 1.00 84.50 198 VAL A C 1
ATOM 1542 O O . VAL A 1 198 ? 13.449 11.772 7.187 1.00 84.50 198 VAL A O 1
ATOM 1545 N N . THR A 1 199 ? 12.131 10.102 7.906 1.00 80.44 199 THR A N 1
ATOM 1546 C CA . THR A 1 199 ? 12.334 9.282 6.697 1.00 80.44 199 THR A CA 1
ATOM 1547 C C . THR A 1 199 ? 11.862 9.991 5.430 1.00 80.44 199 THR A C 1
ATOM 1549 O O . THR A 1 199 ? 12.560 9.949 4.421 1.00 80.44 199 THR A O 1
ATOM 1552 N N . ILE A 1 200 ? 10.740 10.717 5.486 1.00 75.12 200 ILE A N 1
ATOM 1553 C CA . ILE A 1 200 ? 10.251 11.513 4.353 1.00 75.12 200 ILE A CA 1
ATOM 1554 C C . ILE A 1 200 ? 11.253 12.617 4.005 1.00 75.12 200 ILE A C 1
ATOM 1556 O O . ILE A 1 200 ? 11.583 12.781 2.836 1.00 75.12 200 ILE A O 1
ATOM 1560 N N . ILE A 1 201 ? 11.780 13.346 4.993 1.00 80.12 201 ILE A N 1
ATOM 1561 C CA . ILE A 1 201 ? 12.783 14.393 4.741 1.00 80.12 201 ILE A CA 1
ATOM 1562 C C . ILE A 1 201 ? 14.040 13.807 4.091 1.00 80.12 201 ILE A C 1
ATOM 1564 O O . ILE A 1 201 ? 14.525 14.370 3.114 1.00 80.12 201 ILE A O 1
ATOM 1568 N N . MET A 1 202 ? 14.543 12.673 4.585 1.00 81.00 202 MET A N 1
ATOM 1569 C CA . MET A 1 202 ? 15.727 12.022 4.012 1.00 81.00 202 MET A CA 1
ATOM 1570 C C . MET A 1 202 ? 15.482 11.568 2.569 1.00 81.00 202 MET A C 1
ATOM 1572 O O . MET A 1 202 ? 16.308 11.823 1.697 1.00 81.00 202 MET A O 1
ATOM 1576 N N . ALA A 1 203 ? 14.319 10.970 2.303 1.00 75.81 203 ALA A N 1
ATOM 1577 C CA . ALA A 1 203 ? 13.909 10.569 0.960 1.00 75.81 203 ALA A CA 1
ATOM 1578 C C . ALA A 1 203 ? 13.767 11.761 -0.003 1.00 75.81 203 ALA A C 1
ATOM 1580 O O . ALA A 1 203 ? 14.059 11.631 -1.189 1.00 75.81 203 ALA A O 1
ATOM 1581 N N . LEU A 1 204 ? 13.323 12.918 0.499 1.00 74.12 204 LEU A N 1
ATOM 1582 C CA . LEU A 1 204 ? 13.216 14.152 -0.282 1.00 74.12 204 LEU A CA 1
ATOM 1583 C C . LEU A 1 204 ? 14.577 14.791 -0.579 1.00 74.12 204 LEU A C 1
ATOM 1585 O O . LEU A 1 204 ? 14.696 15.486 -1.584 1.00 74.12 204 LEU A O 1
ATOM 1589 N N . GLN A 1 205 ? 15.572 14.596 0.290 1.00 82.06 205 GLN A N 1
ATOM 1590 C CA . GLN A 1 205 ? 16.901 15.185 0.132 1.00 82.06 205 GLN A CA 1
ATOM 1591 C C . GLN A 1 205 ? 17.738 14.457 -0.923 1.00 82.06 205 GLN A C 1
ATOM 1593 O O . GLN A 1 205 ? 18.296 15.125 -1.785 1.00 82.06 205 GLN A O 1
ATOM 1598 N N . ASP A 1 206 ? 17.773 13.121 -0.895 1.00 78.31 206 ASP A N 1
ATOM 1599 C CA . ASP A 1 206 ? 18.595 12.315 -1.812 1.00 78.31 206 ASP A CA 1
ATOM 1600 C C . ASP A 1 206 ? 17.798 11.125 -2.389 1.00 78.31 206 ASP A C 1
ATOM 1602 O O . ASP A 1 206 ? 18.021 9.974 -1.998 1.00 78.31 206 ASP A O 1
ATOM 1606 N N . PRO A 1 207 ? 16.856 11.352 -3.323 1.00 70.12 207 PRO A N 1
ATOM 1607 C CA . PRO A 1 207 ? 15.967 10.300 -3.822 1.00 70.12 207 PRO A CA 1
ATOM 1608 C C . PRO A 1 207 ? 16.721 9.138 -4.483 1.00 70.12 207 PRO A C 1
ATOM 1610 O O . PRO A 1 207 ? 16.297 7.992 -4.369 1.00 70.12 207 PRO A O 1
ATOM 1613 N N . GLU A 1 208 ? 17.859 9.405 -5.128 1.00 71.75 208 GLU A N 1
ATOM 1614 C CA . GLU A 1 208 ? 18.680 8.373 -5.772 1.00 71.75 208 GLU A CA 1
ATOM 1615 C C . GLU A 1 208 ? 19.273 7.400 -4.749 1.00 71.75 208 GLU A C 1
ATOM 1617 O O . GLU A 1 208 ? 19.206 6.184 -4.937 1.00 71.75 208 GLU A O 1
ATOM 1622 N N . LYS A 1 209 ? 19.758 7.918 -3.616 1.00 74.75 209 LYS A N 1
ATOM 1623 C CA . LYS A 1 209 ? 20.420 7.130 -2.571 1.00 74.75 209 LYS A CA 1
ATOM 1624 C C . LYS A 1 209 ? 19.476 6.150 -1.875 1.00 74.75 209 LYS A C 1
ATOM 1626 O O . LYS A 1 209 ? 19.910 5.081 -1.461 1.00 74.75 209 LYS A O 1
ATOM 1631 N N . TYR A 1 210 ? 18.196 6.502 -1.764 1.00 67.50 210 TYR A N 1
ATOM 1632 C CA . TYR A 1 210 ? 17.199 5.720 -1.026 1.00 67.50 210 TYR A CA 1
ATOM 1633 C C . TYR A 1 210 ? 16.253 4.913 -1.932 1.00 67.50 210 TYR A C 1
ATOM 1635 O O . TYR A 1 210 ? 15.267 4.363 -1.447 1.00 67.50 210 TYR A O 1
ATOM 1643 N N . SER A 1 211 ? 16.532 4.840 -3.242 1.00 58.94 211 SER A N 1
ATOM 1644 C CA . SER A 1 211 ? 15.618 4.241 -4.230 1.00 58.94 211 SER A CA 1
ATOM 1645 C C . SER A 1 211 ? 15.836 2.754 -4.529 1.00 58.94 211 SER A C 1
ATOM 1647 O O . SER A 1 211 ? 14.934 2.128 -5.078 1.00 58.94 211 SER A O 1
ATOM 1649 N N . PHE A 1 212 ? 16.970 2.145 -4.159 1.00 51.72 212 PHE A N 1
ATOM 1650 C CA . PHE A 1 212 ? 17.247 0.755 -4.535 1.00 51.72 212 PHE A CA 1
ATOM 1651 C C . PHE A 1 212 ? 17.964 -0.032 -3.436 1.00 51.72 212 PHE A C 1
ATOM 1653 O O . PHE A 1 212 ? 19.079 0.284 -3.045 1.00 51.72 212 PHE A O 1
ATOM 1660 N N . ALA A 1 213 ? 17.297 -1.105 -3.001 1.00 51.16 213 ALA A N 1
ATOM 1661 C CA . ALA A 1 213 ? 17.743 -2.114 -2.044 1.00 51.16 213 ALA A CA 1
ATOM 1662 C C . ALA A 1 213 ? 18.042 -1.579 -0.634 1.00 51.16 213 ALA A C 1
ATOM 1664 O O . ALA A 1 213 ? 19.130 -1.103 -0.334 1.00 51.16 213 ALA A O 1
ATOM 1665 N N . ALA A 1 214 ? 17.065 -1.755 0.260 1.00 59.56 214 ALA A N 1
ATOM 1666 C CA . ALA A 1 214 ? 17.204 -1.524 1.691 1.00 59.56 214 ALA A CA 1
ATOM 1667 C C . ALA A 1 214 ? 18.312 -2.418 2.276 1.00 59.56 214 ALA A C 1
ATOM 1669 O O . ALA A 1 214 ? 18.059 -3.541 2.722 1.00 59.56 214 ALA A O 1
ATOM 1670 N N . ASP A 1 215 ? 19.550 -1.929 2.263 1.00 74.56 215 ASP A N 1
ATOM 1671 C CA . ASP A 1 215 ? 20.614 -2.498 3.071 1.00 74.56 215 ASP A CA 1
ATOM 1672 C C . ASP A 1 215 ? 20.149 -2.426 4.539 1.00 74.56 215 ASP A C 1
ATOM 1674 O O . ASP A 1 215 ? 19.795 -1.347 5.019 1.00 74.56 215 ASP A O 1
ATOM 1678 N N . PRO A 1 216 ? 20.092 -3.544 5.286 1.00 75.62 216 PRO A N 1
ATOM 1679 C CA . PRO A 1 216 ? 19.769 -3.512 6.714 1.00 75.62 216 PRO A CA 1
ATOM 1680 C C . PRO A 1 216 ? 20.759 -2.664 7.538 1.00 75.62 216 PRO A C 1
ATOM 1682 O O . PRO A 1 216 ? 20.485 -2.324 8.698 1.00 75.62 216 PRO A O 1
ATOM 1685 N N . SER A 1 217 ? 21.922 -2.329 6.973 1.00 82.50 217 SER A N 1
ATOM 1686 C CA . SER A 1 217 ? 22.872 -1.386 7.554 1.00 82.50 217 SER A CA 1
ATOM 1687 C C . SER A 1 217 ? 22.454 0.084 7.386 1.00 82.50 217 SER A C 1
ATOM 1689 O O . SER A 1 217 ? 22.848 0.910 8.214 1.00 82.50 217 SER A O 1
ATOM 1691 N N . ASP A 1 218 ? 21.601 0.400 6.405 1.00 83.62 218 ASP A N 1
ATOM 1692 C CA . ASP A 1 218 ? 21.182 1.764 6.096 1.00 83.62 218 ASP A CA 1
ATOM 1693 C C . ASP A 1 218 ? 20.306 2.341 7.229 1.00 83.62 218 ASP A C 1
ATOM 1695 O O . ASP A 1 218 ? 19.279 1.745 7.598 1.00 83.62 218 ASP A O 1
ATOM 1699 N N . PRO A 1 219 ? 20.669 3.505 7.805 1.00 82.88 219 PRO A N 1
ATOM 1700 C CA . PRO A 1 219 ? 19.836 4.198 8.783 1.00 82.88 219 PRO A CA 1
ATOM 1701 C C . PRO A 1 219 ? 18.395 4.425 8.303 1.00 82.88 219 PRO A C 1
ATOM 1703 O O . PRO A 1 219 ? 17.480 4.329 9.126 1.00 82.88 219 PRO A O 1
ATOM 1706 N N . PHE A 1 220 ? 18.162 4.665 7.006 1.00 82.19 220 PHE A N 1
ATOM 1707 C CA . PHE A 1 220 ? 16.810 4.851 6.466 1.00 82.19 220 PHE A CA 1
ATOM 1708 C C . PHE A 1 220 ? 15.941 3.599 6.655 1.00 82.19 220 PHE A C 1
ATOM 1710 O O . PHE A 1 220 ? 14.842 3.678 7.212 1.00 82.19 220 PHE A O 1
ATOM 1717 N N . SER A 1 221 ? 16.471 2.428 6.286 1.00 80.06 221 SER A N 1
ATOM 1718 C CA . SER A 1 221 ? 15.795 1.134 6.445 1.00 80.06 221 SER A CA 1
ATOM 1719 C C . SER A 1 221 ? 15.453 0.843 7.910 1.00 80.06 221 SER A C 1
ATOM 1721 O O . SER A 1 221 ? 14.334 0.431 8.231 1.00 80.06 221 SER A O 1
ATOM 1723 N N . ARG A 1 222 ? 16.381 1.135 8.832 1.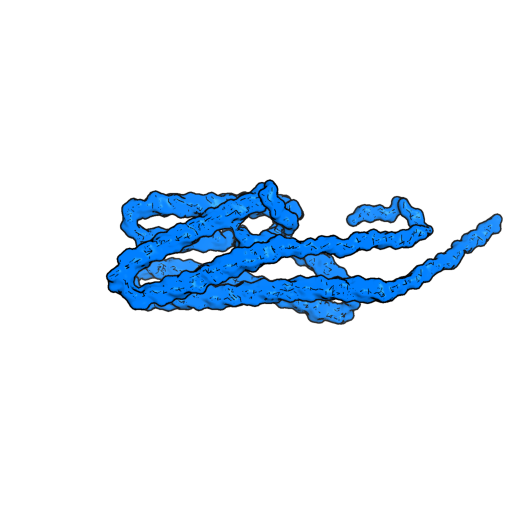00 84.94 222 ARG A N 1
ATOM 1724 C CA . ARG A 1 222 ? 16.174 0.935 10.276 1.00 84.94 222 ARG A CA 1
ATOM 1725 C C . ARG A 1 222 ? 15.106 1.858 10.849 1.00 84.94 222 ARG A C 1
ATOM 1727 O O . ARG A 1 222 ? 14.269 1.396 11.622 1.00 84.94 222 ARG A O 1
ATOM 1734 N N . MET A 1 223 ? 15.120 3.138 10.478 1.00 84.62 223 MET A N 1
ATOM 1735 C CA . MET A 1 223 ? 14.127 4.111 10.944 1.00 84.62 223 MET A CA 1
ATOM 1736 C C . MET A 1 223 ? 12.734 3.793 10.411 1.00 84.62 223 MET A C 1
ATOM 1738 O O . MET A 1 223 ? 11.778 3.776 11.184 1.00 84.62 223 MET A O 1
ATOM 1742 N N . SER A 1 224 ? 12.627 3.485 9.117 1.00 81.06 224 SER A N 1
ATOM 1743 C CA . SER A 1 224 ? 11.354 3.127 8.492 1.00 81.06 224 SER A CA 1
ATOM 1744 C C . SER A 1 224 ? 10.792 1.827 9.076 1.00 81.06 224 SER A C 1
ATOM 1746 O O . SER A 1 224 ? 9.615 1.756 9.435 1.00 81.06 224 SER A O 1
ATOM 1748 N N . SER A 1 225 ? 11.658 0.832 9.303 1.00 82.19 225 SER A N 1
ATOM 1749 C CA . SER A 1 225 ? 11.287 -0.385 10.026 1.00 82.19 225 SER A CA 1
ATOM 1750 C C . SER A 1 225 ? 10.782 -0.045 11.425 1.00 82.19 225 SER A C 1
ATOM 1752 O O . SER A 1 225 ? 9.662 -0.410 11.764 1.00 82.19 225 SER A O 1
ATOM 1754 N N . ALA A 1 226 ? 11.558 0.681 12.237 1.00 87.81 226 ALA A N 1
ATOM 1755 C CA . ALA A 1 226 ? 11.181 1.038 13.606 1.00 87.81 226 ALA A CA 1
ATOM 1756 C C . ALA A 1 226 ? 9.838 1.787 13.675 1.00 87.81 226 ALA A C 1
ATOM 1758 O O . ALA A 1 226 ? 9.018 1.483 14.542 1.00 87.81 226 ALA A O 1
ATOM 1759 N N . ALA A 1 227 ? 9.576 2.703 12.738 1.00 85.06 227 ALA A N 1
ATOM 1760 C CA . ALA A 1 227 ? 8.287 3.378 12.618 1.00 85.06 227 ALA A CA 1
ATOM 1761 C C . ALA A 1 227 ? 7.139 2.380 12.373 1.00 85.06 227 ALA A C 1
ATOM 1763 O O . ALA A 1 227 ? 6.104 2.449 13.040 1.00 85.06 227 ALA A O 1
ATOM 1764 N N . SER A 1 228 ? 7.352 1.401 11.487 1.00 81.31 228 SER A N 1
ATOM 1765 C CA . SER A 1 228 ? 6.404 0.308 11.232 1.00 81.31 228 SER A CA 1
ATOM 1766 C C . SER A 1 228 ? 6.156 -0.542 12.488 1.00 81.31 228 SER A C 1
ATOM 1768 O O . SER A 1 228 ? 5.005 -0.726 12.884 1.00 81.31 228 SER A O 1
ATOM 1770 N N . TRP A 1 229 ? 7.206 -0.963 13.209 1.00 85.25 229 TRP A N 1
ATOM 1771 C CA . TRP A 1 229 ? 7.074 -1.719 14.468 1.00 85.25 229 TRP A CA 1
ATOM 1772 C C . TRP A 1 229 ? 6.254 -0.965 15.523 1.00 85.25 229 TRP A C 1
ATOM 1774 O O . TRP A 1 229 ? 5.402 -1.561 16.182 1.00 85.25 229 TRP A O 1
ATOM 1784 N N . LEU A 1 230 ? 6.484 0.342 15.678 1.00 87.88 230 LEU A N 1
ATOM 1785 C CA . LEU A 1 230 ? 5.747 1.176 16.631 1.00 87.88 230 LEU A CA 1
ATOM 1786 C C . LEU A 1 230 ? 4.271 1.328 16.243 1.00 87.88 230 LEU A C 1
ATOM 1788 O O . LEU A 1 230 ? 3.404 1.231 17.111 1.00 87.88 230 LEU A O 1
ATOM 1792 N N . SER A 1 231 ? 3.982 1.518 14.953 1.00 84.94 231 SER A N 1
ATOM 1793 C CA . SER A 1 231 ? 2.613 1.574 14.424 1.00 84.94 231 SER A CA 1
ATOM 1794 C C . SER A 1 231 ? 1.867 0.248 14.625 1.00 84.94 231 SER A C 1
ATOM 1796 O O . SER A 1 231 ? 0.737 0.219 15.124 1.00 84.94 231 SER A O 1
ATOM 1798 N N . ILE A 1 232 ? 2.527 -0.879 14.334 1.00 81.81 232 ILE A N 1
ATOM 1799 C CA . ILE A 1 232 ? 1.994 -2.225 14.580 1.00 81.81 232 ILE A CA 1
ATOM 1800 C C . ILE A 1 232 ? 1.728 -2.424 16.074 1.00 81.81 232 ILE A C 1
ATOM 1802 O O . ILE A 1 232 ? 0.643 -2.874 16.443 1.00 81.81 232 ILE A O 1
ATOM 1806 N N . ALA A 1 233 ? 2.670 -2.050 16.943 1.00 85.75 233 ALA A N 1
ATOM 1807 C CA . ALA A 1 233 ? 2.510 -2.160 18.390 1.00 85.75 233 ALA A CA 1
ATOM 1808 C C . ALA A 1 233 ? 1.334 -1.313 18.906 1.00 85.75 233 ALA A C 1
ATOM 1810 O O . ALA A 1 233 ? 0.538 -1.801 19.710 1.00 85.75 233 ALA A O 1
ATOM 1811 N N . ALA A 1 234 ? 1.176 -0.078 18.415 1.00 87.12 234 ALA A N 1
ATOM 1812 C CA . ALA A 1 234 ? 0.064 0.797 18.782 1.00 87.12 234 ALA A CA 1
ATOM 1813 C C . ALA A 1 234 ? -1.293 0.194 18.378 1.00 87.12 234 ALA A C 1
ATOM 1815 O O . ALA A 1 234 ? -2.208 0.125 19.203 1.00 87.12 234 ALA A O 1
ATOM 1816 N N . ASN A 1 235 ? -1.413 -0.308 17.144 1.00 84.56 235 ASN A N 1
ATOM 1817 C CA . ASN A 1 235 ? -2.634 -0.962 16.665 1.00 84.56 235 ASN A CA 1
ATOM 1818 C C . ASN A 1 235 ? -2.928 -2.274 17.394 1.00 84.56 235 ASN A C 1
ATOM 1820 O O . ASN A 1 235 ? -4.079 -2.529 17.756 1.00 84.56 235 ASN A O 1
ATOM 1824 N N . ALA A 1 236 ? -1.910 -3.103 17.630 1.00 81.19 236 ALA A N 1
ATOM 1825 C CA . ALA A 1 236 ? -2.052 -4.363 18.349 1.00 81.19 236 ALA A CA 1
ATOM 1826 C C . ALA A 1 236 ? -2.529 -4.118 19.784 1.00 81.19 236 ALA A C 1
ATOM 1828 O O . ALA A 1 236 ? -3.477 -4.760 20.235 1.00 81.19 236 ALA A O 1
ATOM 1829 N N . LEU A 1 237 ? -1.942 -3.136 20.477 1.00 86.75 237 LEU A N 1
ATOM 1830 C CA . LEU A 1 237 ? -2.334 -2.784 21.838 1.00 86.75 237 LEU A CA 1
ATOM 1831 C C . LEU A 1 237 ? -3.747 -2.188 21.881 1.00 86.75 237 LEU A C 1
ATOM 1833 O O . LEU A 1 237 ? -4.559 -2.600 22.709 1.00 86.75 237 LEU A O 1
ATOM 1837 N N . ALA A 1 238 ? -4.088 -1.293 20.950 1.00 85.12 238 ALA A N 1
ATOM 1838 C CA . ALA A 1 238 ? -5.444 -0.764 20.815 1.00 85.12 238 ALA A CA 1
ATOM 1839 C C . ALA A 1 238 ? -6.477 -1.880 20.559 1.00 85.12 238 ALA A C 1
ATOM 1841 O O . ALA A 1 238 ? -7.548 -1.905 21.171 1.00 85.12 238 ALA A O 1
ATOM 1842 N N . THR A 1 239 ? -6.142 -2.840 19.697 1.00 82.69 239 THR A N 1
ATOM 1843 C CA . THR A 1 239 ? -6.992 -3.996 19.389 1.00 82.69 239 THR A CA 1
ATOM 1844 C C . THR A 1 239 ? -7.148 -4.912 20.597 1.00 82.69 239 THR A C 1
ATOM 1846 O O . THR A 1 239 ? -8.271 -5.285 20.931 1.00 82.69 239 THR A O 1
ATOM 1849 N N . ALA A 1 240 ? -6.059 -5.208 21.310 1.00 80.88 240 ALA A N 1
ATOM 1850 C CA . ALA A 1 240 ? -6.086 -5.997 22.537 1.00 80.88 240 ALA A CA 1
ATOM 1851 C C . ALA A 1 240 ? -6.962 -5.340 23.615 1.00 80.88 240 ALA A C 1
ATOM 1853 O O . ALA A 1 240 ? -7.756 -6.020 24.261 1.00 80.88 240 ALA A O 1
ATOM 1854 N N . MET A 1 241 ? -6.897 -4.013 23.766 1.00 86.56 241 MET A N 1
ATOM 1855 C CA . MET A 1 241 ? -7.772 -3.274 24.683 1.00 86.56 241 MET A CA 1
ATOM 1856 C C . MET A 1 241 ? -9.250 -3.398 24.307 1.00 86.56 241 MET A C 1
ATOM 1858 O O . MET A 1 241 ? -10.093 -3.604 25.184 1.00 86.56 241 MET A O 1
ATOM 1862 N N . MET A 1 242 ? -9.580 -3.271 23.018 1.00 82.56 242 MET A N 1
ATOM 1863 C CA . MET A 1 242 ? -10.953 -3.440 22.537 1.00 82.56 242 MET A CA 1
ATOM 1864 C C . MET A 1 242 ? -11.439 -4.877 22.747 1.00 82.56 242 MET A C 1
ATOM 1866 O O . MET A 1 242 ? -12.538 -5.066 23.263 1.00 82.56 242 MET A O 1
ATOM 1870 N N . ALA A 1 243 ? -10.611 -5.875 22.430 1.00 76.31 243 ALA A N 1
ATOM 1871 C CA . ALA A 1 243 ? -10.915 -7.290 22.628 1.00 76.31 243 ALA A CA 1
ATOM 1872 C C . ALA A 1 243 ? -11.116 -7.633 24.111 1.00 76.31 243 ALA A C 1
ATOM 1874 O O . ALA A 1 243 ? -12.086 -8.297 24.459 1.00 76.31 243 ALA A O 1
ATOM 1875 N N . TYR A 1 244 ? -10.260 -7.122 24.996 1.00 84.56 244 TYR A N 1
ATOM 1876 C CA . TYR A 1 244 ? -10.399 -7.291 26.441 1.00 84.56 244 TYR A CA 1
ATOM 1877 C C . TYR A 1 244 ? -11.680 -6.642 26.972 1.00 84.56 244 TYR A C 1
ATOM 1879 O O . TYR A 1 244 ? -12.427 -7.254 27.735 1.00 84.56 244 TYR A O 1
ATOM 1887 N N . THR A 1 245 ? -11.976 -5.416 26.529 1.00 82.88 245 THR A N 1
ATOM 1888 C CA . THR A 1 245 ? -13.213 -4.724 26.914 1.00 82.88 245 THR A CA 1
ATOM 1889 C C . THR A 1 245 ? -14.432 -5.513 26.440 1.00 82.88 245 THR A C 1
ATOM 1891 O O . THR A 1 245 ? -15.364 -5.716 27.218 1.00 82.88 245 THR A O 1
ATOM 1894 N N . ALA A 1 246 ? -14.408 -6.002 25.198 1.00 77.38 246 ALA A N 1
ATOM 1895 C CA . ALA A 1 246 ? -15.453 -6.856 24.652 1.00 77.38 246 ALA A CA 1
ATOM 1896 C C . ALA A 1 246 ? -15.586 -8.158 25.449 1.00 77.38 246 ALA A C 1
ATOM 1898 O O . ALA A 1 246 ? -16.702 -8.530 25.776 1.00 77.38 246 ALA A O 1
ATOM 1899 N N . HIS A 1 247 ? -14.482 -8.802 25.838 1.00 80.69 247 HIS A N 1
ATOM 1900 C CA . HIS A 1 247 ? -14.504 -10.028 26.636 1.00 80.69 247 HIS A CA 1
ATOM 1901 C C . HIS A 1 247 ? -15.190 -9.819 27.993 1.00 80.69 247 HIS A C 1
ATOM 1903 O O . HIS A 1 247 ? -16.116 -10.557 28.326 1.00 80.69 247 HIS A O 1
ATOM 1909 N N . ILE A 1 248 ? -14.827 -8.757 28.723 1.00 82.69 248 ILE A N 1
ATOM 1910 C CA . ILE A 1 248 ? -15.465 -8.412 30.004 1.00 82.69 248 ILE A CA 1
ATOM 1911 C C . ILE A 1 248 ? -16.971 -8.179 29.840 1.00 82.69 248 ILE A C 1
ATOM 1913 O O . ILE A 1 248 ? -17.755 -8.646 30.661 1.00 82.69 248 ILE A O 1
ATOM 1917 N N . HIS A 1 249 ? -17.389 -7.469 28.788 1.00 75.38 249 HIS A N 1
ATOM 1918 C CA . HIS A 1 249 ? -18.805 -7.156 28.568 1.00 75.38 249 HIS A CA 1
ATOM 1919 C C . HIS A 1 249 ? -19.583 -8.329 27.946 1.00 75.38 249 HIS A C 1
ATOM 1921 O O . HIS A 1 249 ? -20.784 -8.442 28.158 1.00 75.38 249 HIS A O 1
ATOM 1927 N N . SER A 1 250 ? -18.916 -9.236 27.224 1.00 62.56 250 SER A N 1
ATOM 1928 C CA . SER A 1 250 ? -19.527 -10.411 26.582 1.00 62.56 250 SER A CA 1
ATOM 1929 C C . SER A 1 250 ? -20.008 -11.472 27.570 1.00 62.56 250 SER A C 1
ATOM 1931 O O . SER A 1 250 ? -20.813 -12.320 27.199 1.00 62.56 250 SER A O 1
ATOM 1933 N N . TYR A 1 251 ? -19.612 -11.375 28.845 1.00 54.88 251 TYR A N 1
ATOM 1934 C CA . TYR A 1 251 ? -20.231 -12.153 29.919 1.00 54.88 251 TYR A CA 1
ATOM 1935 C C . TYR A 1 251 ? -21.737 -11.834 30.082 1.00 54.88 251 TYR A C 1
ATOM 1937 O O . TYR A 1 251 ? -22.450 -12.589 30.735 1.00 54.88 251 TYR A O 1
ATOM 1945 N N . LEU A 1 252 ? -22.233 -10.747 29.469 1.00 49.88 252 LEU A N 1
ATOM 1946 C CA . LEU A 1 252 ? -23.645 -10.347 29.470 1.00 49.88 252 LEU A CA 1
ATOM 1947 C C . LEU A 1 252 ? -24.390 -10.583 28.137 1.00 49.88 252 LEU A C 1
ATOM 1949 O O . LEU A 1 252 ? -25.612 -10.577 28.163 1.00 49.88 252 LEU A O 1
ATOM 1953 N N . ASP A 1 253 ? -23.708 -10.828 27.007 1.00 53.44 253 ASP A N 1
ATOM 1954 C CA . ASP A 1 253 ? -24.347 -11.013 25.685 1.00 53.44 253 ASP A CA 1
ATOM 1955 C C . ASP A 1 253 ? -23.543 -11.995 24.803 1.00 53.44 253 ASP A C 1
ATOM 1957 O O . ASP A 1 253 ? -22.651 -11.625 24.033 1.00 53.44 253 ASP A O 1
ATOM 1961 N N . THR A 1 254 ? -23.843 -13.289 24.928 1.00 51.72 254 THR A N 1
ATOM 1962 C CA . THR A 1 254 ? -23.007 -14.405 24.445 1.00 51.72 254 THR A CA 1
ATOM 1963 C C . THR A 1 254 ? -23.121 -14.740 22.953 1.00 51.72 254 THR A C 1
ATOM 1965 O O . THR A 1 254 ? -22.263 -15.453 22.438 1.00 51.72 254 THR A O 1
ATOM 1968 N N . VAL A 1 255 ? -24.119 -14.243 22.214 1.00 51.72 255 VAL A N 1
ATOM 1969 C CA . VAL A 1 255 ? -24.418 -14.788 20.867 1.00 51.72 255 VAL A CA 1
ATOM 1970 C C . VAL A 1 255 ? -23.913 -13.911 19.711 1.00 51.72 255 VAL A C 1
ATOM 1972 O O . VAL A 1 255 ? -23.382 -14.428 18.730 1.00 51.72 255 VAL A O 1
ATOM 1975 N N . LEU A 1 256 ? -24.005 -12.581 19.813 1.00 50.44 256 LEU A N 1
ATOM 1976 C CA . LEU A 1 256 ? -23.651 -11.673 18.705 1.00 50.44 256 LEU A CA 1
ATOM 1977 C C . LEU A 1 256 ? -22.158 -11.321 18.650 1.00 50.44 256 LEU A C 1
ATOM 1979 O O . LEU A 1 2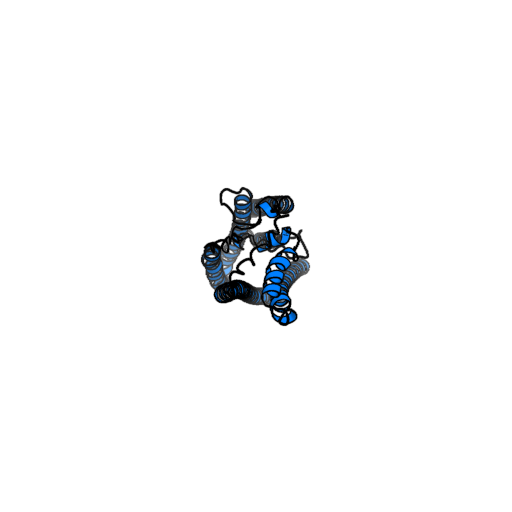56 ? -21.582 -11.228 17.565 1.00 50.44 256 LEU A O 1
ATOM 1983 N N . PHE A 1 257 ? -21.509 -11.166 19.807 1.00 49.78 257 PHE A N 1
ATOM 1984 C CA . PHE A 1 257 ? -20.094 -10.785 19.855 1.00 49.78 257 PHE A CA 1
ATOM 1985 C C . PHE A 1 257 ? -19.164 -11.892 19.360 1.00 49.78 257 PHE A C 1
ATOM 1987 O O . PHE A 1 257 ? -18.161 -11.577 18.725 1.00 49.78 257 PHE A O 1
ATOM 1994 N N . SER A 1 258 ? -19.533 -13.162 19.568 1.00 52.88 258 SER A N 1
ATOM 1995 C CA . SER A 1 258 ? -18.779 -14.317 19.073 1.00 52.88 258 SER A CA 1
ATOM 1996 C C . SER A 1 258 ? -18.608 -14.272 17.552 1.00 52.88 258 SER A C 1
ATOM 1998 O O . SER A 1 258 ? -17.503 -14.474 17.061 1.00 52.88 258 SER A O 1
ATOM 2000 N N . SER A 1 259 ? -19.640 -13.909 16.786 1.00 51.91 259 SER A N 1
ATOM 2001 C CA . SER A 1 259 ? -19.537 -13.903 15.320 1.00 51.91 259 SER A CA 1
ATOM 2002 C C . SER A 1 259 ? -18.575 -12.832 14.791 1.00 51.91 259 SER A C 1
ATOM 2004 O O . SER A 1 259 ? -17.781 -13.113 13.899 1.00 51.91 259 SER A O 1
ATOM 2006 N N . VAL A 1 260 ? -18.573 -11.621 15.360 1.00 52.03 260 VAL A N 1
ATOM 2007 C CA . VAL A 1 260 ? -17.734 -10.517 14.851 1.00 52.03 260 VAL A CA 1
ATOM 2008 C C . VAL A 1 260 ? -16.265 -10.687 15.233 1.00 52.03 260 VAL A C 1
ATOM 2010 O O . VAL A 1 260 ? -15.392 -10.457 14.398 1.00 52.03 260 VAL A O 1
ATOM 2013 N N . THR A 1 261 ? -15.959 -11.122 16.460 1.00 52.44 261 THR A N 1
ATOM 2014 C CA . THR A 1 261 ? -14.568 -11.422 16.838 1.00 52.44 261 THR A CA 1
ATOM 2015 C C . THR A 1 261 ? -14.032 -12.633 16.090 1.00 52.44 261 THR A C 1
ATOM 2017 O O . THR A 1 261 ? -12.871 -12.609 15.696 1.00 52.44 261 THR A O 1
ATOM 2020 N N . THR A 1 262 ? -14.861 -13.642 15.810 1.00 52.69 262 THR A N 1
ATOM 2021 C CA . THR A 1 262 ? -14.445 -14.782 14.981 1.00 52.69 262 THR A CA 1
ATOM 2022 C C . THR A 1 262 ? -14.153 -14.341 13.552 1.00 52.69 262 THR A C 1
ATOM 2024 O O . THR A 1 262 ? -13.138 -14.750 13.010 1.00 52.69 262 THR A O 1
ATOM 2027 N N . VAL A 1 263 ? -14.953 -13.440 12.969 1.00 53.88 263 VAL A N 1
ATOM 2028 C CA . VAL A 1 263 ? -14.669 -12.859 11.645 1.00 53.88 263 VAL A CA 1
ATOM 2029 C C . VAL A 1 263 ? -13.382 -12.032 11.665 1.00 53.88 263 VAL A C 1
ATOM 2031 O O . VAL A 1 263 ? -12.533 -12.216 10.801 1.00 53.88 263 VAL A O 1
ATOM 2034 N N . LEU A 1 264 ? -13.176 -11.171 12.666 1.00 51.69 264 LEU A N 1
ATOM 2035 C CA . LEU A 1 264 ? -11.956 -10.363 12.759 1.00 51.69 264 LEU A CA 1
ATOM 2036 C C . LEU A 1 264 ? -10.703 -11.220 12.970 1.00 51.69 264 LEU A C 1
ATOM 2038 O O . LEU A 1 264 ? -9.702 -10.986 12.303 1.00 51.69 264 LEU A O 1
ATOM 2042 N N . VAL A 1 265 ? -10.749 -12.232 13.838 1.00 55.31 265 VAL A N 1
ATOM 2043 C CA . VAL A 1 265 ? -9.629 -13.165 14.053 1.00 55.31 265 VAL A CA 1
ATOM 2044 C C . VAL A 1 265 ? -9.402 -14.033 12.813 1.00 55.31 265 VAL A C 1
ATOM 2046 O O . VAL A 1 265 ? -8.261 -14.190 12.379 1.00 55.31 265 VAL A O 1
ATOM 2049 N N . ALA A 1 266 ? -10.473 -14.524 12.187 1.00 49.16 266 ALA A N 1
ATOM 2050 C CA . ALA A 1 266 ? -10.400 -15.297 10.952 1.00 49.16 266 ALA A CA 1
ATOM 2051 C C . ALA A 1 266 ? -9.928 -14.472 9.749 1.00 49.16 266 ALA A C 1
ATOM 2053 O O . ALA A 1 266 ? -9.481 -15.068 8.781 1.00 49.16 266 ALA A O 1
ATOM 2054 N N . MET A 1 267 ? -10.000 -13.137 9.786 1.00 48.28 267 MET A N 1
ATOM 2055 C CA . MET A 1 267 ? -9.493 -12.263 8.721 1.00 48.28 267 MET A CA 1
ATOM 2056 C C . MET A 1 267 ? -8.086 -11.742 9.003 1.00 48.28 267 MET A C 1
ATOM 2058 O O . MET A 1 267 ? -7.256 -11.688 8.099 1.00 48.28 267 MET A O 1
ATOM 2062 N N . TYR A 1 268 ? -7.793 -11.382 10.252 1.00 54.19 268 TYR A N 1
ATOM 2063 C CA . TYR A 1 268 ? -6.506 -10.805 10.628 1.00 54.19 268 TYR A CA 1
ATOM 2064 C C . TYR A 1 268 ? -5.376 -11.829 10.517 1.00 54.19 268 TYR A C 1
ATOM 2066 O O . TYR A 1 268 ? -4.294 -11.485 10.060 1.00 54.19 268 TYR A O 1
ATOM 2074 N N . VAL A 1 269 ? -5.627 -13.095 10.868 1.00 48.59 269 VAL A N 1
ATOM 2075 C CA . VAL A 1 269 ? -4.623 -14.166 10.763 1.00 48.59 269 VAL A CA 1
ATOM 2076 C C . VAL A 1 269 ? -4.218 -14.436 9.306 1.00 48.59 269 VAL A C 1
ATOM 2078 O O . VAL A 1 269 ? -3.026 -14.346 9.031 1.00 48.59 269 VAL A O 1
ATOM 2081 N N . PRO A 1 270 ? -5.126 -14.696 8.343 1.00 45.88 270 PRO A N 1
ATOM 2082 C CA . PRO A 1 270 ? -4.730 -14.859 6.946 1.00 45.88 270 PRO A CA 1
ATOM 2083 C C . PRO A 1 270 ? -4.168 -13.579 6.323 1.00 45.88 270 PRO A C 1
ATOM 2085 O O . PRO A 1 270 ? -3.242 -13.685 5.531 1.00 45.88 270 PRO A O 1
ATOM 2088 N N . LEU A 1 271 ? -4.635 -12.380 6.697 1.00 50.22 271 LEU A N 1
ATOM 2089 C CA . LEU A 1 271 ? -4.023 -11.123 6.239 1.00 50.22 271 LEU A CA 1
ATOM 2090 C C . LEU A 1 271 ? -2.568 -11.009 6.717 1.00 50.22 271 LEU A C 1
ATOM 2092 O O . LEU A 1 271 ? -1.680 -10.687 5.937 1.00 50.22 271 LEU A O 1
ATOM 2096 N N . LEU A 1 272 ? -2.314 -11.316 7.989 1.00 51.34 272 LEU A N 1
ATOM 2097 C CA . LEU A 1 272 ? -0.983 -11.272 8.586 1.00 51.34 272 LEU A CA 1
ATOM 2098 C C . LEU A 1 272 ? -0.088 -12.384 8.028 1.00 51.34 272 LEU A C 1
ATOM 2100 O O . LEU A 1 272 ? 1.081 -12.138 7.761 1.00 51.34 272 LEU A O 1
ATOM 2104 N N . VAL A 1 273 ? -0.641 -13.569 7.754 1.00 51.41 273 VAL A N 1
ATOM 2105 C CA . VAL A 1 273 ? 0.055 -14.639 7.028 1.00 51.41 273 VAL A CA 1
ATOM 2106 C C . VAL A 1 273 ? 0.381 -14.196 5.606 1.00 51.41 273 VAL A C 1
ATOM 2108 O O . VAL A 1 273 ? 1.506 -14.394 5.186 1.00 51.41 273 VAL A O 1
ATOM 2111 N N . ILE A 1 274 ? -0.523 -13.544 4.872 1.00 52.34 274 ILE A N 1
ATOM 2112 C CA . ILE A 1 274 ? -0.228 -13.046 3.520 1.00 52.34 274 ILE A CA 1
ATOM 2113 C C . ILE A 1 274 ? 0.874 -11.984 3.568 1.00 52.34 274 ILE A C 1
ATOM 2115 O O . ILE A 1 274 ? 1.830 -12.068 2.804 1.00 52.34 274 ILE A O 1
ATOM 2119 N N . ILE A 1 275 ? 0.796 -11.037 4.501 1.00 52.75 275 ILE A N 1
ATOM 2120 C CA . ILE A 1 275 ? 1.816 -9.997 4.680 1.00 52.75 275 ILE A CA 1
ATOM 2121 C C . ILE A 1 275 ? 3.173 -10.618 5.035 1.00 52.75 275 ILE A C 1
ATOM 2123 O O . ILE A 1 275 ? 4.183 -10.259 4.442 1.00 52.75 275 ILE A O 1
ATOM 2127 N N . VAL A 1 276 ? 3.214 -11.583 5.956 1.00 49.31 276 VAL A N 1
ATOM 2128 C CA . VAL A 1 276 ? 4.468 -12.220 6.379 1.00 49.31 276 VAL A CA 1
ATOM 2129 C C . VAL A 1 276 ? 5.015 -13.156 5.299 1.00 49.31 276 VAL A C 1
ATOM 2131 O O . VAL A 1 276 ? 6.202 -13.104 5.008 1.00 49.31 276 VAL A O 1
ATOM 2134 N N . HIS A 1 277 ? 4.188 -13.989 4.667 1.00 44.50 277 HIS A N 1
ATOM 2135 C CA . HIS A 1 277 ? 4.657 -14.994 3.710 1.00 44.50 277 HIS A CA 1
ATOM 2136 C C . HIS A 1 277 ? 4.929 -14.411 2.320 1.00 44.50 277 HIS A C 1
ATOM 2138 O O . HIS A 1 277 ? 5.959 -14.718 1.722 1.00 44.50 277 HIS A O 1
ATOM 2144 N N . TYR A 1 278 ? 4.041 -13.555 1.806 1.00 43.91 278 TYR A N 1
ATOM 2145 C CA . TYR A 1 278 ? 4.215 -12.942 0.487 1.00 43.91 278 TYR A CA 1
ATOM 2146 C C . TYR A 1 278 ? 5.040 -11.653 0.545 1.00 43.91 278 TYR A C 1
ATOM 2148 O O . TYR A 1 278 ? 5.783 -11.385 -0.395 1.00 43.91 278 TYR A O 1
ATOM 2156 N N . GLY A 1 279 ? 5.009 -10.904 1.653 1.00 44.12 279 GLY A N 1
ATOM 2157 C CA . GLY A 1 279 ? 5.891 -9.747 1.847 1.00 44.12 279 GLY A CA 1
ATOM 2158 C C . GLY A 1 279 ? 7.370 -10.131 1.970 1.00 44.12 279 GLY A C 1
ATOM 2159 O O . GLY A 1 279 ? 8.223 -9.410 1.457 1.00 44.12 279 GLY A O 1
ATOM 2160 N N . TYR A 1 280 ? 7.694 -11.291 2.563 1.00 39.38 280 TYR A N 1
ATOM 2161 C CA . TYR A 1 280 ? 9.065 -11.827 2.546 1.00 39.38 280 TYR A CA 1
ATOM 2162 C C . TYR A 1 280 ? 9.466 -12.397 1.181 1.00 39.38 280 TYR A C 1
ATOM 2164 O O . TYR A 1 280 ? 10.617 -12.236 0.783 1.00 39.38 280 TYR A O 1
ATOM 2172 N N . SER A 1 281 ? 8.536 -13.013 0.443 1.00 37.75 281 SER A N 1
ATOM 2173 C CA . SER A 1 281 ? 8.808 -13.558 -0.896 1.00 37.75 281 SER A CA 1
ATOM 2174 C C . SER A 1 281 ? 9.070 -12.463 -1.940 1.00 37.75 281 SER A C 1
ATOM 2176 O O . SER A 1 281 ? 9.886 -12.665 -2.828 1.00 37.75 281 SER A O 1
ATOM 2178 N N . MET A 1 282 ? 8.500 -11.262 -1.789 1.00 40.06 282 MET A N 1
ATOM 2179 C CA . MET A 1 282 ? 8.875 -10.098 -2.616 1.00 40.06 282 MET A CA 1
ATOM 2180 C C . MET A 1 282 ? 10.280 -9.550 -2.306 1.00 40.06 282 MET A C 1
ATOM 2182 O O . MET A 1 282 ? 10.861 -8.831 -3.114 1.00 40.06 282 MET A O 1
ATOM 2186 N N . GLY A 1 283 ? 10.837 -9.891 -1.138 1.00 40.00 283 GLY A N 1
ATOM 2187 C CA . GLY A 1 283 ? 12.232 -9.629 -0.782 1.00 40.00 283 GLY A CA 1
ATOM 2188 C C . GLY A 1 283 ? 13.207 -10.683 -1.313 1.00 40.00 283 GLY A C 1
ATOM 2189 O O . GLY A 1 283 ? 14.423 -10.479 -1.226 1.00 40.00 283 GLY A O 1
ATOM 2190 N N . GLU A 1 284 ? 12.705 -11.789 -1.876 1.00 41.69 284 GLU A N 1
ATOM 2191 C CA . GLU A 1 284 ? 13.513 -12.729 -2.642 1.00 41.69 284 GLU A CA 1
ATOM 2192 C C . GLU A 1 284 ? 13.880 -12.032 -3.945 1.00 41.69 284 GLU A C 1
ATOM 2194 O O . GLU A 1 284 ? 13.131 -11.991 -4.917 1.00 41.69 284 GLU A O 1
ATOM 2199 N N . ARG A 1 285 ? 15.025 -11.350 -3.867 1.00 43.53 285 ARG A N 1
ATOM 2200 C CA . ARG A 1 285 ? 15.643 -10.567 -4.923 1.00 43.53 285 ARG A CA 1
ATOM 2201 C C . ARG A 1 285 ? 15.459 -11.321 -6.233 1.00 43.53 285 ARG A C 1
ATOM 2203 O O . ARG A 1 285 ? 16.123 -12.335 -6.453 1.00 43.53 285 ARG A O 1
ATOM 2210 N N . ILE A 1 286 ? 14.653 -10.765 -7.138 1.00 42.00 286 ILE A N 1
ATOM 2211 C CA . ILE A 1 286 ? 14.992 -10.886 -8.547 1.00 42.00 286 ILE A CA 1
ATOM 2212 C C . ILE A 1 286 ? 16.383 -10.269 -8.583 1.00 42.00 286 ILE A C 1
ATOM 2214 O O . ILE A 1 286 ? 16.549 -9.051 -8.509 1.00 42.00 286 ILE A O 1
ATOM 2218 N N . SER A 1 287 ? 17.412 -11.117 -8.538 1.00 43.47 287 SER A N 1
ATOM 2219 C CA . SER A 1 287 ? 18.712 -10.735 -9.036 1.00 43.47 287 SER A CA 1
ATOM 2220 C C . SER A 1 287 ? 18.402 -10.405 -10.478 1.00 43.47 287 SER A C 1
ATOM 2222 O O . SER A 1 287 ? 18.339 -11.289 -11.328 1.00 43.47 287 SER A O 1
ATOM 2224 N N . VAL A 1 288 ? 18.098 -9.129 -10.723 1.00 43.62 288 VAL A N 1
ATOM 2225 C CA . VAL A 1 288 ? 18.223 -8.532 -12.031 1.00 43.62 288 VAL A CA 1
ATOM 2226 C C . VAL A 1 288 ? 19.700 -8.721 -12.286 1.00 43.62 288 VAL A C 1
ATOM 2228 O O . VAL A 1 288 ? 20.537 -7.938 -11.842 1.00 43.62 288 VAL A O 1
ATOM 2231 N N . ARG A 1 289 ? 20.035 -9.884 -12.851 1.00 43.28 289 ARG A N 1
ATOM 2232 C CA . ARG A 1 289 ? 21.307 -10.103 -13.497 1.00 43.28 289 ARG A CA 1
ATOM 2233 C C . ARG A 1 289 ? 21.352 -8.911 -14.432 1.00 43.28 289 ARG A C 1
ATOM 2235 O O . ARG A 1 289 ? 20.441 -8.837 -15.261 1.00 43.28 289 ARG A O 1
ATOM 2242 N N . PRO A 1 290 ? 22.242 -7.926 -14.193 1.00 46.81 290 PRO A N 1
ATOM 2243 C CA . PRO A 1 290 ? 22.231 -6.706 -14.977 1.00 46.81 290 PRO A CA 1
ATOM 2244 C C . PRO A 1 290 ? 22.157 -7.179 -16.423 1.00 46.81 290 PRO A C 1
ATOM 2246 O O . PRO A 1 290 ? 22.965 -8.058 -16.768 1.00 46.81 290 PRO A O 1
ATOM 2249 N N . PRO A 1 291 ? 21.104 -6.778 -17.177 1.00 47.12 291 PRO A N 1
ATOM 2250 C CA . PRO A 1 291 ? 20.936 -7.229 -18.548 1.00 47.12 291 PRO A CA 1
ATOM 2251 C C . PRO A 1 291 ? 22.288 -6.988 -19.154 1.00 47.12 291 PRO A C 1
ATOM 2253 O O . PRO A 1 291 ? 22.810 -5.888 -18.954 1.00 47.12 291 PRO A O 1
ATOM 2256 N N . TYR A 1 292 ? 22.882 -8.081 -19.646 1.00 46.34 292 TYR A N 1
ATOM 2257 C CA . TYR A 1 292 ? 24.274 -8.184 -20.039 1.00 46.34 292 TYR A CA 1
ATOM 2258 C C . TYR A 1 292 ? 24.819 -6.790 -20.275 1.00 46.34 292 TYR A C 1
ATOM 2260 O O . TYR A 1 292 ? 24.295 -6.086 -21.142 1.00 46.34 292 TYR A O 1
ATOM 2268 N N . SER A 1 293 ? 25.844 -6.380 -19.528 1.00 45.62 293 SER A N 1
ATOM 2269 C CA . SER A 1 293 ? 26.769 -5.410 -20.082 1.00 45.62 293 SER A CA 1
ATOM 2270 C C . SER A 1 293 ? 27.328 -6.084 -21.335 1.00 45.62 293 SER A C 1
ATOM 2272 O O . SER A 1 293 ? 28.427 -6.632 -21.339 1.00 45.62 293 SER A O 1
ATOM 2274 N N . ALA A 1 294 ? 26.534 -6.100 -22.403 1.00 45.94 294 ALA A N 1
ATOM 2275 C CA . ALA A 1 294 ? 26.979 -5.908 -23.736 1.00 45.94 294 ALA A CA 1
ATOM 2276 C C . ALA A 1 294 ? 27.684 -4.560 -23.628 1.00 45.94 294 ALA A C 1
ATOM 2278 O O . ALA A 1 294 ? 27.149 -3.510 -23.964 1.00 45.94 294 ALA A O 1
ATOM 2279 N N . SER A 1 295 ? 28.930 -4.603 -23.139 1.00 44.62 295 SER A N 1
ATOM 2280 C CA . SER A 1 295 ? 29.982 -3.986 -23.901 1.00 44.62 295 SER A CA 1
ATOM 2281 C C . SER A 1 295 ? 29.666 -4.430 -25.313 1.00 44.62 295 SER A C 1
ATOM 2283 O O . SER A 1 295 ? 29.862 -5.593 -25.675 1.00 44.62 295 SER A O 1
ATOM 2285 N N . ILE A 1 296 ? 29.006 -3.541 -26.049 1.00 46.53 296 ILE A N 1
ATOM 2286 C CA . ILE A 1 296 ? 29.126 -3.499 -27.483 1.00 46.53 296 ILE A CA 1
ATOM 2287 C C . ILE A 1 296 ? 30.639 -3.453 -27.630 1.00 46.53 296 ILE A C 1
ATOM 2289 O O . ILE A 1 296 ? 31.266 -2.414 -27.438 1.00 46.53 296 ILE A O 1
ATOM 2293 N N . ILE A 1 297 ? 31.245 -4.631 -27.774 1.00 45.56 297 ILE A N 1
ATOM 2294 C CA . ILE A 1 297 ? 32.590 -4.756 -28.281 1.00 45.56 297 ILE A CA 1
ATOM 2295 C C . ILE A 1 297 ? 32.364 -4.275 -29.701 1.00 45.56 297 ILE A C 1
ATOM 2297 O O . ILE A 1 297 ? 31.943 -5.038 -30.565 1.00 45.56 297 ILE A O 1
ATOM 2301 N N . VAL A 1 298 ? 32.451 -2.955 -29.875 1.00 48.09 298 VAL A N 1
ATOM 2302 C CA . VAL A 1 298 ? 32.620 -2.343 -31.176 1.00 48.09 298 VAL A CA 1
ATOM 2303 C C . VAL A 1 298 ? 33.847 -3.061 -31.696 1.00 48.09 298 VAL A C 1
ATOM 2305 O O . VAL A 1 298 ? 34.916 -2.937 -31.097 1.00 48.09 298 VAL A O 1
ATOM 2308 N N . ALA A 1 299 ? 33.633 -3.949 -32.668 1.00 44.44 299 ALA A N 1
ATOM 2309 C CA . ALA A 1 299 ? 34.696 -4.734 -33.251 1.00 44.44 299 ALA A CA 1
ATOM 2310 C C . ALA A 1 299 ? 35.812 -3.759 -33.632 1.00 44.44 299 ALA A C 1
ATOM 2312 O O . ALA A 1 299 ? 35.594 -2.770 -34.336 1.00 44.44 299 ALA A O 1
ATOM 2313 N N . ASP A 1 300 ? 36.954 -4.011 -33.011 1.00 45.75 300 ASP A N 1
ATOM 2314 C CA . ASP A 1 300 ? 38.185 -3.248 -33.056 1.00 45.75 300 ASP A CA 1
ATOM 2315 C C . ASP A 1 300 ? 38.539 -2.902 -34.509 1.00 45.75 300 ASP A C 1
ATOM 2317 O O . ASP A 1 300 ? 38.642 -3.783 -35.365 1.00 45.75 300 ASP A O 1
ATOM 2321 N N . GLY A 1 301 ? 38.660 -1.608 -34.801 1.00 47.66 301 GLY A N 1
ATOM 2322 C CA . GLY A 1 301 ? 38.939 -1.134 -36.157 1.00 47.66 301 GLY A CA 1
ATOM 2323 C C . GLY A 1 301 ? 38.942 0.382 -36.346 1.00 47.66 301 GLY A C 1
ATOM 2324 O O . GLY A 1 301 ? 39.466 0.855 -37.351 1.00 47.66 301 GLY A O 1
ATOM 2325 N N . ALA A 1 302 ? 38.418 1.166 -35.401 1.00 47.62 302 ALA A N 1
ATOM 2326 C CA . ALA A 1 302 ? 38.517 2.623 -35.450 1.00 47.62 302 ALA A CA 1
ATOM 2327 C C . ALA A 1 302 ? 38.932 3.187 -34.088 1.00 47.62 302 ALA A C 1
ATOM 2329 O O . ALA A 1 302 ? 38.325 2.876 -33.066 1.00 47.62 302 ALA A O 1
ATOM 2330 N N . ASP A 1 303 ? 39.991 3.998 -34.118 1.00 49.81 303 ASP A N 1
ATOM 2331 C CA . ASP A 1 303 ? 40.689 4.621 -32.995 1.00 49.81 303 ASP A CA 1
ATOM 2332 C C . ASP A 1 303 ? 39.799 4.957 -31.788 1.00 49.81 303 ASP A C 1
ATOM 2334 O O . ASP A 1 303 ? 38.990 5.888 -31.775 1.00 49.81 303 ASP A O 1
ATOM 2338 N N . GLN A 1 304 ? 40.039 4.204 -30.721 1.00 46.53 304 GLN A N 1
ATOM 2339 C CA . GLN A 1 304 ? 39.458 4.326 -29.393 1.00 46.53 304 GLN A CA 1
ATOM 2340 C C . GLN A 1 304 ? 40.025 5.557 -28.657 1.00 46.53 304 GLN A C 1
ATOM 2342 O O . GLN A 1 304 ? 40.748 5.426 -27.669 1.00 46.53 304 GLN A O 1
ATOM 2347 N N . LYS A 1 305 ? 39.745 6.771 -29.147 1.00 48.03 305 LYS A N 1
ATOM 2348 C CA . LYS A 1 305 ? 40.103 8.019 -28.440 1.00 48.03 305 LYS A CA 1
ATOM 2349 C C . LYS A 1 305 ? 38.945 8.953 -28.104 1.00 48.03 305 LYS A C 1
ATOM 2351 O O . LYS A 1 305 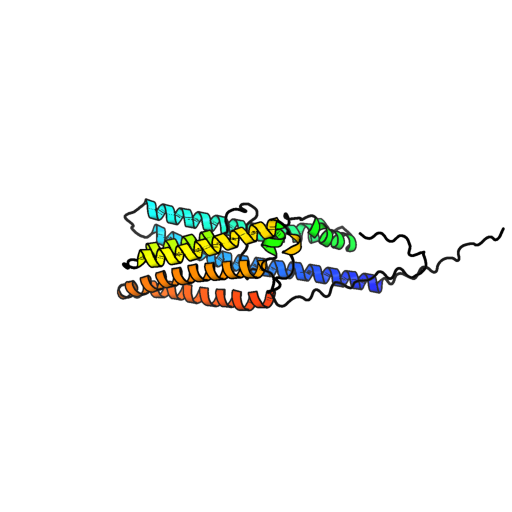? 39.114 9.744 -27.186 1.00 48.03 305 LYS A O 1
ATOM 2356 N N . ASP A 1 306 ? 37.771 8.786 -28.710 1.00 45.50 306 ASP A N 1
ATOM 2357 C CA . ASP A 1 306 ? 36.645 9.711 -28.514 1.00 45.50 306 ASP A CA 1
ATOM 2358 C C . ASP A 1 306 ? 35.326 8.992 -28.173 1.00 45.50 306 ASP A C 1
ATOM 2360 O O . ASP A 1 306 ? 34.302 9.203 -28.820 1.00 45.50 306 ASP A O 1
ATOM 2364 N N . ILE A 1 307 ? 35.314 8.137 -27.144 1.00 46.41 307 ILE A N 1
ATOM 2365 C CA . ILE A 1 307 ? 34.045 7.659 -26.570 1.00 46.41 307 ILE A CA 1
ATOM 2366 C C . ILE A 1 307 ? 33.757 8.457 -25.300 1.00 46.41 307 ILE A C 1
ATOM 2368 O O . ILE A 1 307 ? 34.329 8.224 -24.235 1.00 46.41 307 ILE A O 1
ATOM 2372 N N . LEU A 1 308 ? 32.868 9.433 -25.481 1.00 43.41 308 LEU A N 1
ATOM 2373 C CA . LEU A 1 308 ? 32.180 10.196 -24.449 1.00 43.41 308 LEU A CA 1
ATOM 2374 C C . LEU A 1 308 ? 31.632 9.268 -23.359 1.00 43.41 308 LEU A C 1
ATOM 2376 O O . LEU A 1 308 ? 30.833 8.375 -23.632 1.00 43.41 308 LEU A O 1
ATOM 2380 N N . GLN A 1 309 ? 32.041 9.535 -22.119 1.00 35.38 309 GLN A N 1
ATOM 2381 C CA . GLN A 1 309 ? 31.289 9.129 -20.939 1.00 35.38 309 GLN A CA 1
ATOM 2382 C C . GLN A 1 309 ? 29.964 9.904 -20.942 1.00 35.38 309 GLN A C 1
ATOM 2384 O O . GLN A 1 309 ? 29.970 11.127 -20.784 1.00 35.38 309 GLN A O 1
ATOM 2389 N N . VAL A 1 310 ? 28.858 9.191 -21.153 1.00 40.59 310 VAL A N 1
ATOM 2390 C CA . VAL A 1 310 ? 27.495 9.615 -20.804 1.00 40.59 310 VAL A CA 1
ATOM 2391 C C . VAL A 1 310 ? 26.965 8.614 -19.796 1.00 40.59 310 VAL A C 1
ATOM 2393 O O . VAL A 1 310 ? 27.145 7.401 -20.052 1.00 40.59 310 VAL A O 1
#

Foldseek 3Di:
DDDCDPDPPPPPPPPVVVVVVVLVVLVVVVVVVLVVLVVVLVVLVVVLVVLVVVLVVVVVVLVPDPDPDPVVSVVVNVLSVVLNVVSVLLSVVSVVVSVVLCCVLPNPCVVPPSVVSSVCNVVVVVVPCPPLLVLLLVQPQCLLVSSPDPPPVPDRSLLSVLVVLLVQLLVLDDDPCSVVVSVVLVVLSVLLVVLVVVLSVVCVVCSPVSNDDDDVPDPSNVSSNSSSVSSCVSNVSSVVSVVVSCVVCCVPPPDPSVVVVCVVVVPVVVVVVCCVVVSVVVVVDPPVVPPDPPPVVVPPDDDPDDDDDD

Radius of gyration: 27.36 Å; chains: 1; bounding box: 81×31×91 Å

Organism: NCBI:txid1884261

pLDDT: mean 70.78, std 17.17, range [35.38, 94.62]

Secondary structure (DSSP, 8-state):
----PPP--------HHHHHHHHHHHHHHHHHHHHHHHHHHHHHHHHHHHHHHHHHHHHHHHHHS--S-HHHHHHHHHHHHHHHHHHHHHHHHHHHHHHHHHIIIIIITTTS-HHHHHHHHHHHHHH---TTHHHHHHHS-GGG-----TT-TT--HHHHHHHHHHHHHHHH--STTHHHHHHHHHHHHHHHHHHHHHHHHHHHH-TTTTSS---TTSHHHHHHHHHHHHHHHHHHHHHHHHHHHHHHHHTS-TTHHHHHHHHHHHHHHHHHHHHHHHHHHTTS------S--------S-S-TT-----

Sequence (310 aa):
MSSDTPDAASFESIDYGKLLAIQGDLMTIMGEDVQFSVKIASAELLIYGIYLLLVGVAMHSLIHQPRSRLIRTWLLIASLVLTFLAVTTSCGADLALLLSTIQTHFIANAHLPLDERVTRYFSGSEHYSLPGVLRVIVSTNGNTGLVVTYKCPFLPKFIVNDILAVWRALSTWHSGWKISIGSSLFMLIYWSGGLWFVTIIMALQDPEKYSFAADPSDPFSRMSSAASWLSIAANALATAMMAYTAHIHSYLDTVLFSSVTTVLVAMYVPLLVIIVHYGYSMGERISVRPPYSASIIVADGADQKDILQV